Protein AF-A0A6S6R1P0-F1 (afdb_monomer_lite)

Organism: NCBI:txid433286

Sequence (235 aa):
MQNLEYKYVNFLLHNITSLNKEFREGYELYNEKHPQESKYEFYFDYELAQFMAKLLQQGNHFKCPPHEELEKLFQYTQMVSYFQNIERLKYQGENLLKLIDEPNVYLNKLSEYCFSDSILVKFMIHKDTCTFFFENALVYGNKDNWDDEDYIIKGENLKFHFEGVKDMKFSGSFDLKYLQHSRGYEWEHDKVSDGRYRLAILCIASYEHFIIEFTYSTVRITPFDYENFRVRFQG

Secondary structure (DSSP, 8-state):
---HHHHHHHHHHHHHHHH-HHHHHHHHHHHHH--S---------HHHHHHHHHHHHHGGG--PPPHHHHHHHHHT--S-TTTHHHHHHHHHHHHTT-----S-EEESS--TTTTTTEEEEEEEEETTEEEEEEES--EES-TT-TT-TT-EE--SSEEEEEES-EEEEEEE---GGGGGGEEEEEEEEEEEETTEEEEEEEEEETTEEEEEEEEESEEEEEE--HHHHHHTT--

Radius of gyration: 19.43 Å; chains: 1; bounding box: 40×46×56 Å

Foldseek 3Di:
DPPVLLVLLQVLLVLCLVQDVVSVVLLVVLCVVVVDDDPDPQDRDPVVLVVSLVQSVCRPVDDDDPSVVCNVSSSNDDPPPDPPCVVVVVVCVVPLPDDDDDFKDKDQDWDFQFFAQWWFQDWDDDDFKIKTKTAPTWTAPDPVCPVPPPGGDDDGIKMKMFGRKDDKDKDWDDDPVFSRTWGQHGKDKDAPDVQKMKIWTWTATSSTIMIIIIMGRMMMMGHDDVVVVVVVVVD

Structure (mmCIF, N/CA/C/O backbone):
data_AF-A0A6S6R1P0-F1
#
_entry.id   AF-A0A6S6R1P0-F1
#
loop_
_atom_site.group_PDB
_atom_site.id
_atom_site.type_symbol
_atom_site.label_atom_id
_atom_site.label_alt_id
_atom_site.label_comp_id
_atom_site.label_asym_id
_atom_site.label_entity_id
_atom_site.label_seq_id
_atom_site.pdbx_PDB_ins_code
_atom_site.Cartn_x
_atom_site.Cartn_y
_atom_site.Cartn_z
_atom_site.occupancy
_atom_site.B_iso_or_equiv
_atom_site.auth_seq_id
_atom_site.auth_comp_id
_atom_site.auth_asym_id
_atom_site.auth_atom_id
_atom_site.pdbx_PDB_model_num
ATOM 1 N N . MET A 1 1 ? -10.917 10.169 -3.549 1.00 41.97 1 MET A N 1
ATOM 2 C CA . MET A 1 1 ? -10.301 8.846 -3.329 1.00 41.97 1 MET A CA 1
ATOM 3 C C . MET A 1 1 ? -9.213 8.682 -4.361 1.00 41.97 1 MET A C 1
ATOM 5 O O . MET A 1 1 ? -9.501 8.832 -5.544 1.00 41.97 1 MET A O 1
ATOM 9 N N . GLN A 1 2 ? -7.976 8.507 -3.913 1.00 56.47 2 GLN A N 1
ATOM 10 C CA . GLN A 1 2 ? -6.856 8.163 -4.776 1.00 56.47 2 GLN A CA 1
ATOM 11 C C . GLN A 1 2 ? -6.864 6.641 -4.918 1.00 56.47 2 GLN A C 1
ATOM 13 O O . GLN A 1 2 ? -6.558 5.936 -3.970 1.00 56.47 2 GLN A O 1
ATOM 18 N N . ASN A 1 3 ? -7.220 6.127 -6.096 1.00 75.44 3 ASN A N 1
ATOM 19 C CA . ASN A 1 3 ? -7.290 4.683 -6.320 1.00 75.44 3 ASN A CA 1
ATOM 20 C C . ASN A 1 3 ? -5.955 4.007 -5.910 1.00 75.44 3 ASN A C 1
ATOM 22 O O . ASN A 1 3 ? -4.912 4.337 -6.465 1.00 75.44 3 ASN A O 1
ATOM 26 N N . LEU A 1 4 ? -5.949 3.081 -4.940 1.00 80.75 4 LEU A N 1
ATOM 27 C CA . LEU A 1 4 ? -4.728 2.372 -4.513 1.00 80.75 4 LEU A CA 1
ATOM 28 C C . LEU A 1 4 ? -4.042 1.631 -5.675 1.00 80.75 4 LEU A C 1
ATOM 30 O O . LEU A 1 4 ? -2.821 1.487 -5.685 1.00 80.75 4 LEU A O 1
ATOM 34 N N . GLU A 1 5 ? -4.791 1.238 -6.703 1.00 80.38 5 GLU A N 1
ATOM 35 C CA . GLU A 1 5 ? -4.241 0.662 -7.933 1.00 80.38 5 GLU A CA 1
ATOM 36 C C . GLU A 1 5 ? -3.327 1.654 -8.675 1.00 80.38 5 GLU A C 1
ATOM 38 O O . GLU A 1 5 ? -2.291 1.271 -9.218 1.00 80.38 5 GLU A O 1
ATOM 43 N N . TYR A 1 6 ? -3.632 2.955 -8.620 1.00 77.25 6 TYR A N 1
ATOM 44 C CA . TYR A 1 6 ? -2.744 4.010 -9.119 1.00 77.25 6 TYR A CA 1
ATOM 45 C C . TYR A 1 6 ? -1.437 4.070 -8.326 1.00 77.25 6 TYR A C 1
ATOM 47 O O . TYR A 1 6 ? -0.358 4.247 -8.895 1.00 77.25 6 TYR A O 1
ATOM 55 N N . LYS A 1 7 ? -1.494 3.895 -7.001 1.00 78.06 7 LYS A N 1
ATOM 56 C CA . LYS A 1 7 ? -0.292 3.857 -6.151 1.00 78.06 7 LYS A CA 1
ATOM 57 C C . LYS A 1 7 ? 0.592 2.655 -6.485 1.00 78.06 7 LYS A C 1
ATOM 59 O O . LYS A 1 7 ? 1.812 2.801 -6.512 1.00 78.06 7 LYS A O 1
ATOM 64 N N . TYR A 1 8 ? -0.005 1.510 -6.810 1.00 82.94 8 TYR A N 1
ATOM 65 C CA . TYR A 1 8 ? 0.728 0.334 -7.277 1.00 82.94 8 TYR A CA 1
ATOM 66 C C . TYR A 1 8 ? 1.434 0.572 -8.621 1.00 82.94 8 TYR A C 1
ATOM 68 O O . TYR A 1 8 ? 2.627 0.291 -8.737 1.00 82.94 8 TYR A O 1
ATOM 76 N N . VAL A 1 9 ? 0.750 1.154 -9.612 1.00 79.75 9 VAL A N 1
ATOM 77 C CA . VAL A 1 9 ? 1.367 1.500 -10.907 1.00 79.75 9 VAL A CA 1
ATOM 78 C C . VAL A 1 9 ? 2.542 2.467 -10.721 1.00 79.75 9 VAL A C 1
ATOM 80 O O . VAL A 1 9 ? 3.621 2.241 -11.269 1.00 79.75 9 VAL A O 1
ATOM 83 N N . ASN A 1 10 ? 2.380 3.489 -9.876 1.00 76.56 10 ASN A N 1
ATOM 84 C CA . ASN A 1 10 ? 3.471 4.407 -9.539 1.00 76.56 10 ASN A CA 1
ATOM 85 C C . ASN A 1 10 ? 4.659 3.700 -8.879 1.00 76.56 10 ASN A C 1
ATOM 87 O O . ASN A 1 10 ? 5.807 4.000 -9.207 1.00 76.56 10 ASN A O 1
ATOM 91 N N . PHE A 1 11 ? 4.400 2.754 -7.970 1.00 79.94 11 PHE A N 1
ATOM 92 C CA . PHE A 1 11 ? 5.449 1.942 -7.360 1.00 79.94 11 PHE A CA 1
ATOM 93 C C . PHE A 1 11 ? 6.241 1.166 -8.423 1.00 79.94 11 PHE A C 1
ATOM 95 O O . PHE A 1 11 ? 7.473 1.218 -8.420 1.00 79.94 11 PHE A O 1
ATOM 102 N N . LEU A 1 12 ? 5.563 0.479 -9.350 1.00 81.94 12 LEU A N 1
ATOM 103 C CA . LEU A 1 12 ? 6.228 -0.284 -10.411 1.00 81.94 12 LEU A CA 1
ATOM 104 C C . LEU A 1 12 ? 7.102 0.621 -11.284 1.00 81.94 12 LEU A C 1
ATOM 106 O O . LEU A 1 12 ? 8.280 0.327 -11.485 1.00 81.94 12 LEU A O 1
ATOM 110 N N . LEU A 1 13 ? 6.565 1.755 -11.736 1.00 76.25 13 LEU A N 1
ATOM 111 C CA . LEU A 1 13 ? 7.303 2.695 -12.575 1.00 76.25 13 LEU A CA 1
ATOM 112 C C . LEU A 1 13 ? 8.536 3.265 -11.864 1.00 76.25 13 LEU A C 1
ATOM 114 O O . LEU A 1 13 ? 9.618 3.338 -12.451 1.00 76.25 13 LEU A O 1
ATOM 118 N N . HIS A 1 14 ? 8.392 3.657 -10.596 1.00 75.69 14 HIS A N 1
ATOM 119 C CA . HIS A 1 14 ? 9.503 4.190 -9.813 1.00 75.69 14 HIS A CA 1
ATOM 120 C C . HIS A 1 14 ? 10.643 3.172 -9.685 1.00 75.69 14 HIS A C 1
ATOM 122 O O . HIS A 1 14 ? 11.816 3.524 -9.823 1.00 75.69 14 HIS A O 1
ATOM 128 N N . ASN A 1 15 ? 10.308 1.894 -9.496 1.00 78.75 15 ASN A N 1
ATOM 129 C CA . ASN A 1 15 ? 11.305 0.831 -9.464 1.00 78.75 15 ASN A CA 1
ATOM 130 C C . ASN A 1 15 ? 11.963 0.637 -10.839 1.00 78.75 15 ASN A C 1
ATOM 132 O O . ASN A 1 15 ? 13.187 0.557 -10.909 1.00 78.75 15 ASN A O 1
ATOM 136 N N . ILE A 1 16 ? 11.197 0.618 -11.938 1.00 78.88 16 ILE A N 1
ATOM 137 C CA . ILE A 1 16 ? 11.756 0.416 -13.288 1.00 78.88 16 ILE A CA 1
ATOM 138 C C . ILE A 1 16 ? 12.701 1.563 -13.661 1.00 78.88 16 ILE A C 1
ATOM 140 O O . ILE A 1 16 ? 13.828 1.316 -14.079 1.00 78.88 16 ILE A O 1
ATOM 144 N N . THR A 1 17 ? 12.278 2.814 -13.467 1.00 75.75 17 THR A N 1
ATOM 145 C CA . THR A 1 17 ? 13.094 4.010 -13.761 1.00 75.75 17 THR A CA 1
ATOM 146 C C . THR A 1 17 ? 14.350 4.102 -12.887 1.00 75.75 17 THR A C 1
ATOM 148 O O . THR A 1 17 ? 15.385 4.598 -13.333 1.00 75.75 17 THR A O 1
ATOM 151 N N . SER A 1 18 ? 14.306 3.588 -11.656 1.00 73.56 18 SER A N 1
ATOM 152 C CA . SER A 1 18 ? 15.485 3.542 -10.783 1.00 73.56 18 SER A CA 1
ATOM 153 C C . SER A 1 18 ? 16.473 2.445 -11.186 1.00 73.56 18 SER A C 1
ATOM 155 O O . SER A 1 18 ? 17.683 2.634 -11.067 1.00 73.56 18 SER A O 1
ATOM 157 N N . LEU A 1 19 ? 15.974 1.306 -11.675 1.00 76.06 19 LEU A N 1
ATOM 158 C CA . LEU A 1 19 ? 16.784 0.125 -11.988 1.00 76.06 19 LEU A CA 1
ATOM 159 C C . LEU A 1 19 ? 17.243 0.063 -13.454 1.00 76.06 19 LEU A C 1
ATOM 161 O O . LEU A 1 19 ? 18.212 -0.633 -13.750 1.00 76.06 19 LEU A O 1
ATOM 165 N N . ASN A 1 20 ? 16.593 0.787 -14.372 1.00 76.00 20 ASN A N 1
ATOM 166 C CA . ASN A 1 20 ? 16.896 0.755 -15.801 1.00 76.00 20 ASN A CA 1
ATOM 167 C C . ASN A 1 20 ? 17.144 2.156 -16.386 1.00 76.00 20 ASN A C 1
ATOM 169 O O . ASN A 1 20 ? 16.253 3.004 -16.440 1.00 76.00 20 ASN A O 1
ATOM 173 N N . LYS A 1 21 ? 18.369 2.373 -16.880 1.00 77.31 21 LYS A N 1
ATOM 174 C CA . LYS A 1 21 ? 18.808 3.656 -17.445 1.00 77.31 21 LYS A CA 1
ATOM 175 C C . LYS A 1 21 ? 18.055 4.040 -18.725 1.00 77.31 21 LYS A C 1
ATOM 177 O O . LYS A 1 21 ? 17.647 5.187 -18.835 1.00 77.31 21 LYS A O 1
ATOM 182 N N . GLU A 1 22 ? 17.854 3.105 -19.653 1.00 78.00 22 GLU A N 1
ATOM 183 C CA . GLU A 1 22 ? 17.164 3.375 -20.927 1.00 78.00 22 GLU A CA 1
ATOM 184 C C . GLU A 1 22 ? 15.704 3.783 -20.692 1.00 78.00 22 GLU A C 1
ATOM 186 O O . GLU A 1 22 ? 15.198 4.719 -21.305 1.00 78.00 22 GLU A O 1
ATOM 191 N N . PHE A 1 23 ? 15.037 3.118 -19.747 1.00 78.31 23 PHE A N 1
ATOM 192 C CA . PHE A 1 23 ? 13.666 3.430 -19.359 1.00 78.31 23 PHE A CA 1
ATOM 193 C C . PHE A 1 23 ? 13.569 4.801 -18.677 1.00 78.31 23 PHE A C 1
ATOM 195 O O . PHE A 1 23 ? 12.638 5.558 -18.945 1.00 78.31 23 PHE A O 1
ATOM 202 N N . ARG A 1 24 ? 14.545 5.148 -17.825 1.00 77.94 24 ARG A N 1
ATOM 203 C CA . ARG A 1 24 ? 14.640 6.481 -17.214 1.00 77.94 24 ARG A CA 1
ATOM 204 C C . ARG A 1 24 ? 14.801 7.578 -18.263 1.00 77.94 24 ARG A C 1
ATOM 206 O O . ARG A 1 24 ? 14.045 8.539 -18.229 1.00 77.94 24 ARG A O 1
ATOM 213 N N . GLU A 1 25 ? 15.736 7.413 -19.194 1.00 77.75 25 GLU A N 1
ATOM 214 C CA . GLU A 1 25 ? 15.991 8.387 -20.264 1.00 77.75 25 GLU A CA 1
ATOM 215 C C . GLU A 1 25 ? 14.763 8.555 -21.174 1.00 77.75 25 GLU A C 1
ATOM 217 O O . GLU A 1 25 ? 14.403 9.676 -21.529 1.00 77.75 25 GLU A O 1
ATOM 222 N N . GLY A 1 26 ? 14.064 7.460 -21.494 1.00 78.75 26 GLY A N 1
ATOM 223 C CA . GLY A 1 26 ? 12.793 7.514 -22.221 1.00 78.75 26 GLY A CA 1
ATOM 224 C C . GLY A 1 26 ? 11.705 8.280 -21.461 1.00 78.75 26 GLY A C 1
ATOM 225 O O . GLY A 1 26 ? 11.001 9.097 -22.052 1.00 78.75 26 GLY A O 1
ATOM 226 N N . TYR A 1 27 ? 11.592 8.065 -20.147 1.00 76.81 27 TYR A N 1
ATOM 227 C CA . TYR A 1 27 ? 10.613 8.763 -19.312 1.00 76.81 27 TYR A CA 1
ATOM 228 C C . TYR A 1 27 ? 10.916 10.261 -19.173 1.00 76.81 27 TYR A C 1
ATOM 230 O O . TYR A 1 27 ? 10.012 11.092 -19.249 1.00 76.81 27 TYR A O 1
ATOM 238 N N . GLU A 1 28 ? 12.188 10.622 -18.996 1.00 76.50 28 GLU A N 1
ATOM 239 C CA . GLU A 1 28 ? 12.650 12.015 -18.971 1.00 76.50 28 GLU A CA 1
ATOM 240 C C . GLU A 1 28 ? 12.305 12.723 -20.289 1.00 76.50 28 GLU A C 1
ATOM 242 O O . GLU A 1 28 ? 11.647 13.765 -20.270 1.00 76.50 28 GLU A O 1
ATOM 247 N N . LEU A 1 29 ? 12.628 12.104 -21.430 1.00 78.69 29 LEU A N 1
ATOM 248 C CA . LEU A 1 29 ? 12.310 12.635 -22.757 1.00 78.69 29 LEU A CA 1
ATOM 249 C C . LEU A 1 29 ? 10.799 12.792 -22.981 1.00 78.69 29 LEU A C 1
ATOM 251 O O . LEU A 1 29 ? 10.351 13.760 -23.601 1.00 78.69 29 LEU A O 1
ATOM 255 N N . TYR A 1 30 ? 9.999 11.843 -22.498 1.00 76.25 30 TYR A N 1
ATOM 256 C CA . TYR A 1 30 ? 8.546 11.944 -22.558 1.00 76.25 30 TYR A CA 1
ATOM 257 C C . TYR A 1 30 ? 8.033 13.156 -21.771 1.00 76.25 30 TYR A C 1
ATOM 259 O O . TYR A 1 30 ? 7.221 13.915 -22.304 1.00 76.25 30 TYR A O 1
ATOM 267 N N . ASN A 1 31 ? 8.534 13.381 -20.553 1.00 72.25 31 ASN A N 1
ATOM 268 C CA . ASN A 1 31 ? 8.138 14.517 -19.716 1.00 72.25 31 ASN A CA 1
ATOM 269 C C . ASN A 1 31 ? 8.543 15.864 -20.328 1.00 72.25 31 ASN A C 1
ATOM 271 O O . ASN A 1 31 ? 7.761 16.812 -20.289 1.00 72.25 31 ASN A O 1
ATOM 275 N N . GLU A 1 32 ? 9.723 15.948 -20.947 1.00 74.31 32 GLU A N 1
ATOM 276 C CA . GLU A 1 32 ? 10.152 17.143 -21.687 1.00 74.31 32 GLU A CA 1
ATOM 277 C C . GLU A 1 32 ? 9.195 17.483 -22.840 1.00 74.31 32 GLU A C 1
ATOM 279 O O . GLU A 1 32 ? 8.907 18.654 -23.094 1.00 74.31 32 GLU A O 1
ATOM 284 N N . LYS A 1 33 ? 8.673 16.459 -23.527 1.00 74.88 33 LYS A N 1
ATOM 285 C CA . LYS A 1 33 ? 7.723 16.606 -24.640 1.00 74.88 33 LYS A CA 1
ATOM 286 C C . LYS A 1 33 ? 6.280 16.853 -24.189 1.00 74.88 33 LYS A C 1
ATOM 288 O O . LYS A 1 33 ? 5.501 17.395 -24.971 1.00 74.88 33 LYS A O 1
ATOM 293 N N . HIS A 1 34 ? 5.926 16.496 -22.953 1.00 70.88 34 HIS A N 1
ATOM 294 C CA . HIS A 1 34 ? 4.570 16.610 -22.397 1.00 70.88 34 HIS A CA 1
ATOM 295 C C . HIS A 1 34 ? 4.549 17.389 -21.063 1.00 70.88 34 HIS A C 1
ATOM 297 O O . HIS A 1 34 ? 4.100 16.865 -20.045 1.00 70.88 34 HIS A O 1
ATOM 303 N N . PRO A 1 35 ? 4.986 18.663 -21.041 1.00 61.09 35 PRO A N 1
ATOM 304 C CA . PRO A 1 35 ? 5.217 19.422 -19.806 1.00 61.09 35 PRO A CA 1
ATOM 305 C C . PRO A 1 35 ? 3.946 19.891 -19.069 1.00 61.09 35 PRO A C 1
ATOM 307 O O . PRO A 1 35 ? 4.057 20.580 -18.057 1.00 61.09 35 PRO A O 1
ATOM 310 N N . GLN A 1 36 ? 2.737 19.588 -19.563 1.00 54.91 36 GLN A N 1
ATOM 311 C CA . GLN A 1 36 ? 1.480 20.051 -18.959 1.00 54.91 36 GLN A CA 1
ATOM 312 C C . GLN A 1 36 ? 0.713 18.931 -18.253 1.00 54.91 36 GLN A C 1
ATOM 314 O O . GLN A 1 36 ? 0.425 17.894 -18.852 1.00 54.91 36 GLN A O 1
ATOM 319 N N . GLU A 1 37 ? 0.315 19.214 -17.004 1.00 53.38 37 GLU A N 1
ATOM 320 C CA . GLU A 1 37 ? -0.611 18.437 -16.172 1.00 53.38 37 GLU A CA 1
ATOM 321 C C . GLU A 1 37 ? -1.927 18.196 -16.914 1.00 53.38 37 GLU A C 1
ATOM 323 O O . GLU A 1 37 ? -2.893 18.958 -16.828 1.00 53.38 37 GLU A O 1
ATOM 328 N N . SER A 1 38 ? -1.974 17.122 -17.689 1.00 48.00 38 SER A N 1
ATOM 329 C CA . SER A 1 38 ? -3.223 16.697 -18.288 1.00 48.00 38 SER A CA 1
ATOM 330 C C . SER A 1 38 ? -4.046 16.069 -17.174 1.00 48.00 38 SER A C 1
ATOM 332 O O . SER A 1 38 ? -3.543 15.287 -16.362 1.00 48.00 38 SER A O 1
ATOM 334 N N . LYS A 1 39 ? -5.332 16.421 -17.133 1.00 46.72 39 LYS A N 1
ATOM 335 C CA . LYS A 1 39 ? -6.358 15.657 -16.426 1.00 46.72 39 LYS A CA 1
ATOM 336 C C . LYS A 1 39 ? -6.452 14.280 -17.089 1.00 46.72 39 LYS A C 1
ATOM 338 O O . LYS A 1 39 ? -7.374 14.027 -17.854 1.00 46.72 39 LYS A O 1
ATOM 343 N N . TYR A 1 40 ? -5.453 13.434 -16.880 1.00 50.12 40 TYR A N 1
ATOM 344 C CA . TYR A 1 40 ? -5.520 12.050 -17.298 1.00 50.12 40 TYR A CA 1
ATOM 345 C C . TYR A 1 40 ? -6.498 11.363 -16.359 1.00 50.12 40 TYR A C 1
ATOM 347 O O . TYR A 1 40 ? -6.306 11.331 -15.141 1.00 50.12 40 TYR A O 1
ATOM 355 N N . GLU A 1 41 ? -7.585 10.860 -16.928 1.00 52.19 41 GLU A N 1
ATOM 356 C CA . GLU A 1 41 ? -8.410 9.882 -16.242 1.0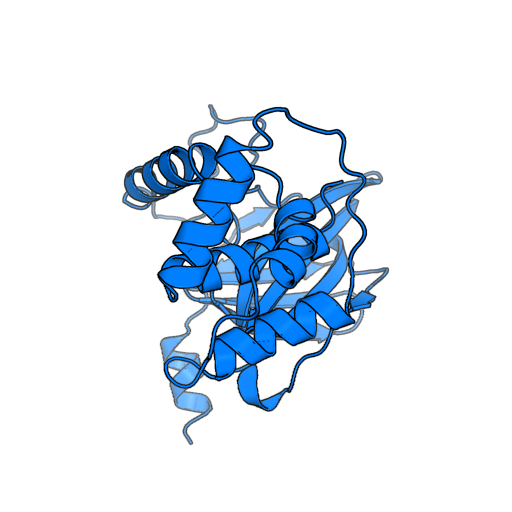0 52.19 41 GLU A CA 1
ATOM 357 C C . GLU A 1 41 ? -7.546 8.635 -16.059 1.00 52.19 41 GLU A C 1
ATOM 359 O O . GLU A 1 41 ? -7.154 7.974 -17.020 1.00 52.19 41 GLU A O 1
ATOM 364 N N . PHE A 1 42 ? -7.161 8.370 -14.812 1.00 58.00 42 PHE A N 1
ATOM 365 C CA . PHE A 1 42 ? -6.446 7.151 -14.485 1.00 58.00 42 PHE A CA 1
ATOM 366 C C . PHE A 1 42 ? -7.395 5.964 -14.650 1.00 58.00 42 PHE A C 1
ATOM 368 O O . PHE A 1 42 ? -8.378 5.839 -13.915 1.00 58.00 42 PHE A O 1
ATOM 375 N N . TYR A 1 43 ? -7.056 5.077 -15.578 1.00 62.38 43 TYR A N 1
ATOM 376 C CA . TYR A 1 43 ? -7.668 3.765 -15.714 1.00 62.38 43 TYR A CA 1
ATOM 377 C C . TYR A 1 43 ? -6.621 2.714 -15.373 1.00 62.38 43 TYR A C 1
ATOM 379 O O . TYR A 1 43 ? -5.545 2.686 -15.968 1.00 62.38 43 TYR A O 1
ATOM 387 N N . PHE A 1 44 ? -6.920 1.869 -14.388 1.00 67.81 44 PHE A N 1
ATOM 388 C CA . PHE A 1 44 ? -6.056 0.744 -14.064 1.00 67.81 44 PHE A CA 1
ATOM 389 C C . PHE A 1 44 ? -6.119 -0.299 -15.186 1.00 67.81 44 PHE A C 1
ATOM 391 O O . PHE A 1 44 ? -7.196 -0.798 -15.513 1.00 67.81 44 PHE A O 1
ATOM 398 N N . ASP A 1 45 ? -4.959 -0.629 -15.754 1.00 73.44 45 ASP A N 1
ATOM 399 C CA . ASP A 1 45 ? -4.790 -1.678 -16.758 1.00 73.44 45 ASP A CA 1
ATOM 400 C C . ASP A 1 45 ? -3.968 -2.828 -16.159 1.00 73.44 45 ASP A C 1
ATOM 402 O O . ASP A 1 45 ? -2.782 -2.693 -15.834 1.00 73.44 45 ASP A O 1
ATOM 406 N N . TYR A 1 46 ? -4.626 -3.974 -15.994 1.00 74.81 46 TYR A N 1
ATOM 407 C CA . TYR A 1 46 ? -4.034 -5.147 -15.366 1.00 74.81 46 TYR A CA 1
ATOM 408 C C . TYR A 1 46 ? -2.969 -5.814 -16.248 1.00 74.81 46 TYR A C 1
ATOM 410 O O . TYR A 1 46 ? -1.946 -6.263 -15.727 1.00 74.81 46 TYR A O 1
ATOM 418 N N . GLU A 1 47 ? -3.158 -5.851 -17.570 1.00 75.75 47 GLU A N 1
ATOM 419 C CA . GLU A 1 47 ? -2.176 -6.432 -18.497 1.00 75.75 47 GLU A CA 1
ATOM 420 C C . GLU A 1 47 ? -0.885 -5.613 -18.478 1.00 75.75 47 GLU A C 1
ATOM 422 O O . GLU A 1 47 ? 0.222 -6.161 -18.433 1.00 75.75 47 GLU A O 1
ATOM 427 N N . LEU A 1 48 ? -1.031 -4.290 -18.413 1.00 74.38 48 LEU A N 1
ATOM 428 C CA . LEU A 1 48 ? 0.085 -3.362 -18.338 1.00 74.38 48 LEU A CA 1
ATOM 429 C C . LEU A 1 48 ? 0.866 -3.482 -17.025 1.00 74.38 48 LEU A C 1
ATOM 431 O O . LEU A 1 48 ? 2.099 -3.529 -17.026 1.00 74.38 48 LEU A O 1
ATOM 435 N N . ALA A 1 49 ? 0.163 -3.560 -15.894 1.00 78.38 49 ALA A N 1
ATOM 436 C CA . ALA A 1 49 ? 0.799 -3.733 -14.594 1.00 78.38 49 ALA A CA 1
ATOM 437 C C . ALA A 1 49 ? 1.548 -5.073 -14.500 1.00 78.38 49 ALA A C 1
ATOM 439 O O . ALA A 1 49 ? 2.680 -5.121 -14.014 1.00 78.38 49 ALA A O 1
ATOM 440 N N . GLN A 1 50 ? 0.970 -6.148 -15.047 1.00 80.00 50 GLN A N 1
ATOM 441 C CA . GLN A 1 50 ? 1.643 -7.442 -15.156 1.00 80.00 50 GLN A CA 1
ATOM 442 C C . GLN A 1 50 ? 2.884 -7.387 -16.044 1.00 80.00 50 GLN A C 1
ATOM 444 O O . GLN A 1 50 ? 3.888 -8.027 -15.729 1.00 80.00 50 GLN A O 1
ATOM 449 N N . PHE A 1 51 ? 2.832 -6.646 -17.151 1.00 80.06 51 PHE A N 1
ATOM 450 C CA . PHE A 1 51 ? 3.992 -6.437 -18.005 1.00 80.06 51 PHE A CA 1
ATOM 451 C C . PHE A 1 51 ? 5.128 -5.771 -17.220 1.00 80.06 51 PHE A C 1
ATOM 453 O O . PHE A 1 51 ? 6.207 -6.349 -17.124 1.00 80.06 51 PHE A O 1
ATOM 460 N N . MET A 1 52 ? 4.869 -4.638 -16.561 1.00 80.25 52 MET A N 1
ATOM 461 C CA . MET A 1 52 ? 5.853 -3.932 -15.728 1.00 80.25 52 MET A CA 1
ATOM 462 C C . MET A 1 52 ? 6.43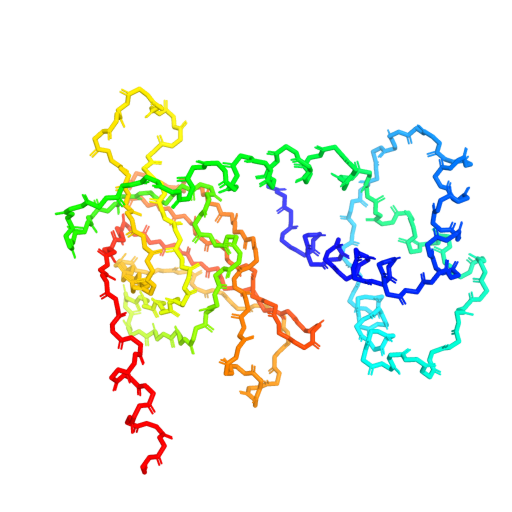0 -4.806 -14.604 1.00 80.25 52 MET A C 1
ATOM 464 O O . MET A 1 52 ? 7.644 -4.826 -14.396 1.00 80.25 52 MET A O 1
ATOM 468 N N . ALA A 1 53 ? 5.586 -5.569 -13.906 1.00 84.12 53 ALA A N 1
ATOM 469 C CA . ALA A 1 53 ? 6.037 -6.503 -12.877 1.00 84.12 53 ALA A CA 1
ATOM 470 C C . ALA A 1 53 ? 6.969 -7.583 -13.456 1.00 84.12 53 ALA A C 1
ATOM 472 O O . ALA A 1 53 ? 8.031 -7.845 -12.889 1.00 84.12 53 ALA A O 1
ATOM 473 N N . LYS A 1 54 ? 6.635 -8.156 -14.622 1.00 82.56 54 LYS A N 1
ATOM 474 C CA . LYS A 1 54 ? 7.507 -9.112 -15.330 1.00 82.56 54 LYS A CA 1
ATOM 475 C C . LYS A 1 54 ? 8.839 -8.483 -15.731 1.00 82.56 54 LYS A C 1
ATOM 477 O O . LYS A 1 54 ? 9.865 -9.147 -15.610 1.00 82.56 54 LYS A O 1
ATOM 482 N N . LEU A 1 55 ? 8.844 -7.224 -16.177 1.00 79.25 55 LEU A N 1
ATOM 483 C CA . LEU A 1 55 ? 10.085 -6.518 -16.509 1.00 79.25 55 LEU A CA 1
ATOM 484 C C . LEU A 1 55 ? 11.004 -6.406 -15.288 1.00 79.25 55 LEU A C 1
ATOM 486 O O . LEU A 1 55 ? 12.182 -6.747 -15.369 1.00 79.25 55 LEU A O 1
ATOM 490 N N . LEU A 1 56 ? 10.457 -5.998 -14.141 1.00 81.12 56 LEU A N 1
ATOM 491 C CA . LEU A 1 56 ? 11.205 -5.905 -12.885 1.00 81.12 56 LEU A CA 1
ATOM 492 C C . LEU A 1 56 ? 11.767 -7.260 -12.441 1.00 81.12 56 LEU A C 1
ATOM 494 O O . LEU A 1 56 ? 12.912 -7.341 -12.001 1.00 81.12 56 LEU A O 1
ATOM 498 N N . GLN A 1 57 ? 10.999 -8.336 -12.614 1.00 82.75 57 GLN A N 1
ATOM 499 C CA . GLN A 1 57 ? 11.432 -9.697 -12.286 1.00 82.75 57 GLN A CA 1
ATOM 500 C C . GLN A 1 57 ? 12.579 -10.204 -13.181 1.00 82.75 57 GLN A C 1
ATOM 502 O O . GLN A 1 57 ? 13.360 -11.047 -12.743 1.00 82.75 57 GLN A O 1
ATOM 507 N N . GLN A 1 58 ? 12.713 -9.703 -14.415 1.00 81.19 58 GLN A N 1
ATOM 508 C CA . GLN A 1 58 ? 13.793 -10.088 -15.337 1.00 81.19 58 GLN A CA 1
ATOM 509 C C . GLN A 1 58 ? 15.146 -9.429 -15.016 1.00 81.19 58 GLN A C 1
ATOM 511 O O . GLN A 1 58 ? 16.185 -9.912 -15.480 1.00 81.19 58 GLN A O 1
ATOM 516 N N . GLY A 1 59 ? 15.158 -8.346 -14.232 1.00 75.94 59 GLY A N 1
ATOM 517 C CA . GLY A 1 59 ? 16.377 -7.640 -13.834 1.00 75.94 59 GLY A CA 1
ATOM 518 C C . GLY A 1 59 ? 17.257 -7.247 -15.029 1.00 75.94 59 GLY A C 1
ATOM 519 O O . GLY A 1 59 ? 16.788 -6.662 -16.000 1.00 75.94 59 GLY A O 1
ATOM 520 N N . ASN A 1 60 ? 18.545 -7.604 -14.985 1.00 66.88 60 ASN A N 1
ATOM 521 C CA . ASN A 1 60 ? 19.538 -7.222 -16.004 1.00 66.88 60 ASN A CA 1
ATOM 522 C C . ASN A 1 60 ? 19.392 -7.945 -17.360 1.00 66.88 60 ASN A C 1
ATOM 524 O O . ASN A 1 60 ? 20.109 -7.615 -18.301 1.00 66.88 60 ASN A O 1
ATOM 528 N N . HIS A 1 61 ? 18.513 -8.947 -17.475 1.00 69.31 61 HIS A N 1
ATOM 529 C CA . HIS A 1 61 ? 18.252 -9.648 -18.743 1.00 69.31 61 HIS A CA 1
ATOM 530 C C . HIS A 1 61 ? 17.198 -8.955 -19.610 1.00 69.31 61 HIS A C 1
ATOM 532 O O . HIS A 1 61 ? 16.898 -9.399 -20.719 1.00 69.31 61 HIS A O 1
ATOM 538 N N . PHE A 1 62 ? 16.637 -7.873 -19.091 1.00 68.81 62 PHE A N 1
ATOM 539 C CA . PHE A 1 62 ? 15.635 -7.067 -19.746 1.00 68.81 62 PHE A CA 1
ATOM 540 C C . PHE A 1 62 ? 16.216 -6.297 -20.942 1.00 68.81 62 PHE A C 1
ATOM 542 O O . PHE A 1 62 ? 17.265 -5.661 -20.844 1.00 68.81 62 PHE A O 1
ATOM 549 N N . LYS A 1 63 ? 15.497 -6.325 -22.069 1.00 67.12 63 LYS A N 1
ATOM 550 C CA . LYS A 1 63 ? 15.685 -5.383 -23.178 1.00 67.12 63 LYS A CA 1
ATOM 551 C C . LYS A 1 63 ? 14.548 -4.377 -23.146 1.00 67.12 63 LYS A C 1
ATOM 553 O O . LYS A 1 63 ? 13.389 -4.793 -23.167 1.00 67.12 63 LYS A O 1
ATOM 558 N N . CYS A 1 64 ? 14.881 -3.090 -23.118 1.00 66.88 64 CYS A N 1
ATOM 559 C CA . CYS A 1 64 ? 13.877 -2.039 -23.126 1.00 66.88 64 CYS A CA 1
ATOM 560 C C . CYS A 1 64 ? 13.053 -2.102 -24.426 1.00 66.88 64 CYS A C 1
ATOM 562 O O . CYS A 1 64 ? 13.647 -2.176 -25.508 1.00 66.88 64 CYS A O 1
ATOM 564 N N . PRO A 1 65 ? 11.709 -2.120 -24.348 1.00 70.81 65 PRO A N 1
ATOM 565 C CA . PRO A 1 65 ? 10.863 -1.993 -25.525 1.00 70.81 65 PRO A CA 1
ATOM 566 C C . PRO A 1 65 ? 11.148 -0.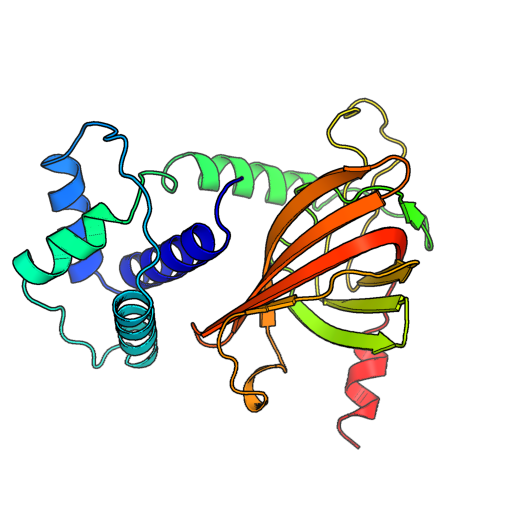687 -26.282 1.00 70.81 65 PRO A C 1
ATOM 568 O O . PRO A 1 65 ? 11.647 0.274 -25.690 1.00 70.81 65 PRO A O 1
ATOM 571 N N . PRO A 1 66 ? 10.815 -0.615 -27.581 1.00 70.44 66 PRO A N 1
ATOM 572 C CA . PRO A 1 66 ? 10.899 0.625 -28.344 1.00 70.44 66 PRO A CA 1
ATOM 573 C C . PRO A 1 66 ? 10.133 1.775 -27.672 1.00 70.44 66 PRO A C 1
ATOM 575 O O . PRO A 1 66 ? 9.063 1.570 -27.104 1.00 70.44 66 PRO A O 1
ATOM 578 N N . HIS A 1 67 ? 10.646 3.004 -27.794 1.00 67.44 67 HIS A N 1
ATOM 579 C CA . HIS A 1 67 ? 10.080 4.202 -27.153 1.00 67.44 67 HIS A CA 1
ATOM 580 C C . HIS A 1 67 ? 8.577 4.398 -27.429 1.00 67.44 67 HIS A C 1
ATOM 582 O O . HIS A 1 67 ? 7.831 4.779 -26.535 1.00 67.44 67 HIS A O 1
ATOM 588 N N . GLU A 1 68 ? 8.114 4.095 -28.643 1.00 68.06 68 GLU A N 1
ATOM 589 C CA . GLU A 1 68 ? 6.702 4.208 -29.045 1.00 68.06 68 GLU A CA 1
ATOM 590 C C . GLU A 1 68 ? 5.768 3.283 -28.237 1.00 68.06 68 GLU A C 1
ATOM 592 O O . GLU A 1 68 ? 4.614 3.626 -27.984 1.00 68.06 68 GLU A O 1
ATOM 597 N N . GLU A 1 69 ? 6.267 2.133 -27.773 1.00 69.81 69 GLU A N 1
ATOM 598 C CA . GLU A 1 69 ? 5.526 1.222 -26.890 1.00 69.81 69 GLU A CA 1
ATOM 599 C C . GLU A 1 69 ? 5.514 1.724 -25.434 1.00 69.81 69 GLU A C 1
ATOM 601 O O . GLU A 1 69 ? 4.602 1.405 -24.670 1.00 69.81 69 GLU A O 1
ATOM 606 N N . LEU A 1 70 ? 6.496 2.554 -25.061 1.00 70.31 70 LEU A N 1
ATOM 607 C CA . LEU A 1 70 ? 6.646 3.144 -23.729 1.00 70.31 70 LEU A CA 1
ATOM 608 C C . LEU A 1 70 ? 5.868 4.453 -23.547 1.00 70.31 70 LEU A C 1
ATOM 610 O O . LEU A 1 70 ? 5.506 4.788 -22.424 1.00 70.31 70 LEU A O 1
ATOM 614 N N . GLU A 1 71 ? 5.543 5.185 -24.614 1.00 70.81 71 GLU A N 1
ATOM 615 C CA . GLU A 1 71 ? 4.784 6.441 -24.493 1.00 70.81 71 GLU A CA 1
ATOM 616 C C . GLU A 1 71 ? 3.412 6.235 -23.839 1.00 70.81 71 GLU A C 1
ATOM 618 O O . GLU A 1 71 ? 3.016 7.019 -22.978 1.00 70.81 71 GLU A O 1
ATOM 623 N N . LYS A 1 72 ? 2.715 5.138 -24.168 1.00 67.12 72 LYS A N 1
ATOM 624 C CA . LYS A 1 72 ? 1.466 4.772 -23.483 1.00 67.12 72 LYS A CA 1
ATOM 625 C C . LYS A 1 72 ? 1.689 4.502 -21.996 1.00 67.12 72 LYS A C 1
ATOM 627 O O . LYS A 1 72 ? 0.847 4.884 -21.199 1.00 67.12 72 LYS A O 1
ATOM 632 N N . LEU A 1 73 ? 2.809 3.880 -21.615 1.00 66.38 73 LEU A N 1
ATOM 633 C CA . LEU A 1 73 ? 3.173 3.634 -20.212 1.00 66.38 73 LEU A CA 1
ATOM 634 C C . LEU A 1 73 ? 3.383 4.944 -19.449 1.00 66.38 73 LEU A C 1
ATOM 636 O O . LEU A 1 73 ? 2.878 5.096 -18.340 1.00 66.38 73 LEU A O 1
ATOM 640 N N . PHE A 1 74 ? 4.082 5.900 -20.057 1.00 70.38 74 PHE A N 1
ATOM 641 C CA . PHE A 1 74 ? 4.375 7.195 -19.446 1.00 70.38 74 PHE A CA 1
ATOM 642 C C . PHE A 1 74 ? 3.145 8.114 -19.336 1.00 70.38 74 PHE A C 1
ATOM 644 O O . PHE A 1 74 ? 3.106 9.005 -18.490 1.00 70.38 74 PHE A O 1
ATOM 651 N N . GLN A 1 75 ? 2.098 7.884 -20.133 1.00 64.81 75 GLN A N 1
ATOM 652 C CA . GLN A 1 75 ? 0.809 8.573 -19.977 1.00 64.81 75 GLN A CA 1
ATOM 653 C C . GLN A 1 75 ? 0.083 8.200 -18.677 1.00 64.81 75 GLN A C 1
ATOM 655 O O . GLN A 1 75 ? -0.633 9.030 -18.120 1.00 64.81 75 GLN A O 1
ATOM 660 N N . TYR A 1 76 ? 0.282 6.985 -18.152 1.00 57.84 76 TYR A N 1
ATOM 661 C CA . TYR A 1 76 ? -0.357 6.537 -16.904 1.00 57.84 76 TYR A CA 1
ATOM 662 C C . TYR A 1 76 ? 0.262 7.140 -15.642 1.00 57.84 76 TYR A C 1
ATOM 664 O O . TYR A 1 76 ? -0.236 6.927 -14.534 1.00 57.84 76 TYR A O 1
ATOM 672 N N . THR A 1 77 ? 1.362 7.869 -15.788 1.00 55.31 77 THR A N 1
ATOM 673 C CA . THR A 1 77 ? 2.204 8.273 -14.674 1.00 55.31 77 THR A CA 1
ATOM 674 C C . THR A 1 77 ? 2.104 9.776 -14.527 1.00 55.31 77 THR A C 1
ATOM 676 O O . THR A 1 77 ? 2.674 10.534 -15.308 1.00 55.31 77 THR A O 1
ATOM 679 N N . GLN A 1 78 ? 1.334 10.229 -13.540 1.00 51.69 78 GLN A N 1
ATOM 680 C CA . GLN A 1 78 ? 1.345 11.638 -13.182 1.00 51.69 78 GLN A CA 1
ATOM 681 C C . GLN A 1 78 ? 2.687 11.951 -12.507 1.00 51.69 78 GLN A C 1
ATOM 683 O O . GLN A 1 78 ? 3.289 11.104 -11.841 1.00 51.69 78 GLN A O 1
ATOM 688 N N . MET A 1 79 ? 3.142 13.189 -12.665 1.00 46.06 79 MET A N 1
ATOM 689 C CA . MET A 1 79 ? 4.387 13.733 -12.128 1.00 46.06 79 MET A CA 1
ATOM 690 C C . MET A 1 79 ? 4.364 13.838 -10.584 1.00 46.06 79 MET A C 1
ATOM 692 O O . MET A 1 79 ? 4.452 14.921 -10.020 1.00 46.06 79 MET A O 1
ATOM 696 N N . VAL A 1 80 ? 4.213 12.725 -9.862 1.00 44.06 80 VAL A N 1
ATOM 697 C CA . VAL A 1 80 ? 4.074 12.723 -8.391 1.00 44.06 80 VAL A CA 1
ATOM 698 C C . VAL A 1 80 ? 5.443 12.715 -7.694 1.00 44.06 80 VAL A C 1
ATOM 700 O O . VAL A 1 80 ? 5.583 13.138 -6.549 1.00 44.06 80 VAL A O 1
ATOM 703 N N . SER A 1 81 ? 6.492 12.270 -8.387 1.00 41.91 81 SER A N 1
ATOM 704 C CA . SER A 1 81 ? 7.641 11.677 -7.695 1.00 41.91 81 SER A CA 1
ATOM 705 C C . SER A 1 81 ? 8.825 12.599 -7.413 1.00 41.91 81 SER A C 1
ATOM 707 O O . SER A 1 81 ? 9.615 12.259 -6.537 1.00 41.91 81 SER A O 1
ATOM 709 N N . TYR A 1 82 ? 8.994 13.742 -8.088 1.00 40.06 82 TYR A N 1
ATOM 710 C CA . TYR A 1 82 ? 10.240 14.502 -7.892 1.00 40.06 82 TYR A CA 1
ATOM 711 C C . TYR A 1 82 ? 10.235 15.389 -6.634 1.00 40.06 82 TYR A C 1
ATOM 713 O O . TYR A 1 82 ? 11.260 15.503 -5.970 1.00 40.06 82 TYR A O 1
ATOM 721 N N . PHE A 1 83 ? 9.089 15.962 -6.243 1.00 35.78 83 PHE A N 1
ATOM 722 C CA . PHE A 1 83 ? 9.024 16.909 -5.116 1.00 35.78 83 PHE A CA 1
ATOM 723 C C . PHE A 1 83 ? 8.341 16.360 -3.855 1.00 35.78 83 PHE A C 1
ATOM 725 O O . PHE A 1 83 ? 8.794 16.653 -2.752 1.00 35.78 83 PHE A O 1
ATOM 732 N N . GLN A 1 84 ? 7.321 15.502 -3.978 1.00 42.03 84 GLN A N 1
ATOM 733 C CA . GLN A 1 84 ? 6.588 15.007 -2.801 1.00 42.03 84 GLN A CA 1
ATOM 734 C C . GLN A 1 84 ? 7.360 13.937 -2.015 1.00 42.03 84 GLN A C 1
ATOM 736 O O . GLN A 1 84 ? 7.234 13.866 -0.795 1.00 42.03 84 GLN A O 1
ATOM 741 N N . ASN A 1 85 ? 8.212 13.147 -2.681 1.00 43.69 85 ASN A N 1
ATOM 742 C CA . ASN A 1 85 ? 9.034 12.140 -2.006 1.00 43.69 85 ASN A CA 1
ATOM 743 C C . ASN A 1 85 ? 10.210 12.751 -1.238 1.00 43.69 85 ASN A C 1
ATOM 745 O O . ASN A 1 85 ? 10.531 12.254 -0.169 1.00 43.69 85 ASN A O 1
ATOM 749 N N . ILE A 1 86 ? 10.838 13.833 -1.710 1.00 39.34 86 ILE A N 1
ATOM 750 C CA . ILE A 1 86 ? 12.006 14.409 -1.017 1.00 39.34 86 ILE A CA 1
ATOM 751 C C . ILE A 1 86 ? 11.599 15.069 0.308 1.00 39.34 86 ILE A C 1
ATOM 753 O O . ILE A 1 86 ? 12.292 14.890 1.310 1.00 39.34 86 ILE A O 1
ATOM 757 N N . GLU A 1 87 ? 10.469 15.781 0.351 1.00 40.78 87 GLU A N 1
ATOM 758 C CA . GLU A 1 87 ? 9.960 16.361 1.601 1.00 40.78 87 GLU A CA 1
ATOM 759 C C . GLU A 1 87 ? 9.377 15.301 2.537 1.00 40.78 87 GLU A C 1
ATOM 761 O O . GLU A 1 87 ? 9.681 15.329 3.725 1.00 40.78 87 GLU A O 1
ATOM 766 N N . ARG A 1 88 ? 8.625 14.316 2.021 1.00 43.53 88 ARG A N 1
ATOM 767 C CA . ARG A 1 88 ? 8.104 13.200 2.829 1.00 43.53 88 ARG A CA 1
ATOM 768 C C . ARG A 1 88 ? 9.232 12.348 3.425 1.00 43.53 88 ARG A C 1
ATOM 770 O O . ARG A 1 88 ? 9.169 12.042 4.609 1.00 43.53 88 ARG A O 1
ATOM 777 N N . LEU A 1 89 ? 10.287 12.045 2.660 1.00 42.03 89 LEU A N 1
ATOM 778 C CA . LEU A 1 89 ? 11.471 11.312 3.136 1.00 42.03 89 LEU A CA 1
ATOM 779 C C . LEU A 1 89 ? 12.298 12.127 4.145 1.00 42.03 89 LEU A C 1
ATOM 781 O O . LEU A 1 89 ? 12.764 11.568 5.135 1.00 42.03 89 LEU A O 1
ATOM 785 N N . LYS A 1 90 ? 12.448 13.448 3.951 1.00 38.91 90 LYS A N 1
ATOM 786 C CA . LYS A 1 90 ? 13.066 14.336 4.958 1.00 38.91 90 LYS A CA 1
ATOM 787 C C . LYS A 1 90 ? 12.258 14.375 6.254 1.00 38.91 90 LYS A C 1
ATOM 789 O O . LYS A 1 90 ? 12.823 14.233 7.333 1.00 38.91 90 LYS A O 1
ATOM 794 N N . TYR A 1 91 ? 10.939 14.514 6.139 1.00 44.28 91 TYR A N 1
ATOM 795 C CA . TYR A 1 91 ? 10.028 14.594 7.277 1.00 44.28 91 TYR A CA 1
ATOM 796 C C . TYR A 1 91 ? 9.961 13.276 8.068 1.00 44.28 91 TYR A C 1
ATOM 798 O O . TYR A 1 91 ? 9.866 13.288 9.294 1.00 44.28 91 TYR A O 1
ATOM 806 N N . GLN A 1 92 ? 10.057 12.136 7.374 1.00 44.97 92 GLN A N 1
ATOM 807 C CA . GLN A 1 92 ? 10.144 10.801 7.972 1.00 44.97 92 GLN A CA 1
ATOM 808 C C . GLN A 1 92 ? 11.499 10.562 8.657 1.00 44.97 92 GLN A C 1
ATOM 810 O O . GLN A 1 92 ? 11.530 10.015 9.755 1.00 44.97 92 GLN A O 1
ATOM 815 N N . GLY A 1 93 ? 12.609 11.018 8.067 1.00 40.28 93 GLY A N 1
ATOM 816 C CA . GLY A 1 93 ? 13.952 10.848 8.635 1.00 40.28 93 GLY A CA 1
ATOM 817 C C . GLY A 1 93 ? 14.224 11.670 9.902 1.00 40.28 93 GLY A C 1
ATOM 818 O O . GLY A 1 93 ? 14.914 11.190 10.799 1.00 40.28 93 GLY A O 1
ATOM 819 N N . GLU A 1 94 ? 13.676 12.884 10.012 1.00 42.62 94 GLU A N 1
ATOM 820 C CA . GLU A 1 94 ? 13.932 13.782 11.154 1.00 42.62 94 GLU A CA 1
ATOM 821 C C . GLU A 1 94 ? 13.042 13.487 12.380 1.00 42.62 94 GLU A C 1
ATOM 823 O O . GLU A 1 94 ? 13.474 13.704 13.514 1.00 42.62 94 GLU A O 1
ATOM 828 N N . ASN A 1 95 ? 11.842 12.922 12.187 1.00 43.91 95 ASN A N 1
ATOM 829 C CA . ASN A 1 95 ? 10.896 12.620 13.274 1.00 43.91 95 ASN A CA 1
ATOM 830 C C . ASN A 1 95 ? 11.002 11.196 13.848 1.00 43.91 95 ASN A C 1
ATOM 832 O O . ASN A 1 95 ? 10.462 10.939 14.922 1.00 43.91 95 ASN A O 1
ATOM 836 N N . LEU A 1 96 ? 11.716 10.279 13.185 1.00 43.34 96 LEU A N 1
ATOM 837 C CA . LEU A 1 96 ? 11.899 8.891 13.644 1.00 43.34 96 LEU A CA 1
ATOM 838 C C . LEU A 1 96 ? 12.715 8.777 14.948 1.00 43.34 96 LEU A C 1
ATOM 840 O O . LEU A 1 96 ? 12.670 7.757 15.630 1.00 43.34 96 LEU A O 1
ATOM 844 N N . LEU A 1 97 ? 13.478 9.819 15.294 1.00 41.50 97 LEU A N 1
ATOM 845 C CA . LEU A 1 97 ? 14.464 9.799 16.381 1.00 41.50 97 LEU A CA 1
ATOM 846 C C . LEU A 1 97 ? 13.942 10.283 17.739 1.00 41.50 97 LEU A C 1
ATOM 848 O O . LEU A 1 97 ? 14.704 10.310 18.707 1.00 41.50 97 LEU A O 1
ATOM 852 N N . LYS A 1 98 ? 12.666 10.651 17.856 1.00 45.75 98 LYS A N 1
ATOM 853 C CA . LYS A 1 98 ? 12.072 11.001 19.147 1.00 45.75 98 LYS A CA 1
ATOM 854 C C . LYS A 1 98 ? 10.804 10.192 19.370 1.00 45.75 98 LYS A C 1
ATOM 856 O O . LYS A 1 98 ? 9.983 10.108 18.470 1.00 45.75 98 LYS A O 1
ATOM 861 N N . LEU A 1 99 ? 10.668 9.709 20.612 1.00 48.00 99 LEU A N 1
ATOM 862 C CA . LEU A 1 99 ? 9.440 9.347 21.349 1.00 48.00 99 LEU A CA 1
ATOM 863 C C . LEU A 1 99 ? 9.350 7.872 21.770 1.00 48.00 99 LEU A C 1
ATOM 865 O O . LEU A 1 99 ? 9.343 6.964 20.942 1.00 48.00 99 LEU A O 1
ATOM 869 N N . ILE A 1 100 ? 9.269 7.658 23.090 1.00 46.62 100 ILE A N 1
ATOM 870 C CA . ILE A 1 100 ? 8.941 6.405 23.795 1.00 46.62 100 ILE A CA 1
ATOM 871 C C . ILE A 1 100 ? 8.263 6.785 25.123 1.00 46.62 100 ILE A C 1
ATOM 873 O O . ILE A 1 100 ? 8.797 7.678 25.774 1.00 46.62 100 ILE A O 1
ATOM 877 N N . ASP A 1 101 ? 7.145 6.126 25.492 1.00 51.03 101 ASP A N 1
ATOM 878 C CA . ASP A 1 101 ? 6.922 5.548 26.847 1.00 51.03 101 ASP A CA 1
ATOM 879 C C . ASP A 1 101 ? 5.532 4.909 27.139 1.00 51.03 101 ASP A C 1
ATOM 881 O O . ASP A 1 101 ? 5.289 4.544 28.287 1.00 51.03 101 ASP A O 1
ATOM 885 N N . GLU A 1 102 ? 4.641 4.627 26.166 1.00 52.00 102 GLU A N 1
ATOM 886 C CA . GLU A 1 102 ? 3.375 3.906 26.472 1.00 52.00 102 GLU A CA 1
ATOM 887 C C . GLU A 1 102 ? 3.090 2.625 25.644 1.00 52.00 102 GLU A C 1
ATOM 889 O O . GLU A 1 102 ? 3.227 2.636 24.419 1.00 52.00 102 GLU A O 1
ATOM 894 N N . PRO A 1 103 ? 2.666 1.501 26.280 1.00 55.84 103 PRO A N 1
ATOM 895 C CA . PRO A 1 103 ? 2.617 0.183 25.636 1.00 55.84 103 PRO A CA 1
ATOM 896 C C . PRO A 1 103 ? 1.252 -0.268 25.077 1.00 55.84 103 PRO A C 1
ATOM 898 O O . PRO A 1 103 ? 1.186 -1.370 24.543 1.00 55.84 103 PRO A O 1
ATOM 901 N N . ASN A 1 104 ? 0.150 0.484 25.190 1.00 63.41 104 ASN A N 1
ATOM 902 C CA . ASN A 1 104 ? -1.145 0.074 24.611 1.00 63.41 104 ASN A CA 1
ATOM 903 C C . ASN A 1 104 ? -2.018 1.281 24.283 1.00 63.41 104 ASN A C 1
ATOM 905 O O . ASN A 1 104 ? -2.367 2.036 25.185 1.00 63.41 104 ASN A O 1
ATOM 909 N N . VAL A 1 105 ? -2.453 1.404 23.028 1.00 69.00 105 VAL A N 1
ATOM 910 C CA . VAL A 1 105 ? -3.228 2.571 22.593 1.00 69.00 105 VAL A CA 1
ATOM 911 C C . VAL A 1 105 ? -4.497 2.160 21.863 1.00 69.00 105 VAL A C 1
ATOM 913 O O . VAL A 1 105 ? -4.507 1.231 21.053 1.00 69.00 105 VAL A O 1
ATOM 916 N N . TYR A 1 106 ? -5.583 2.865 22.165 1.00 68.62 106 TYR A N 1
ATOM 917 C CA . TYR A 1 106 ? -6.879 2.698 21.523 1.00 68.62 106 TYR A CA 1
ATOM 918 C C . TYR A 1 106 ? -7.153 3.915 20.654 1.00 68.62 106 TYR A C 1
ATOM 920 O O . TYR A 1 106 ? -7.219 5.036 21.152 1.00 68.62 106 TYR A O 1
ATOM 928 N N . LEU A 1 107 ? -7.328 3.683 19.358 1.00 72.19 107 LEU A N 1
ATOM 929 C CA . LEU A 1 107 ? -7.660 4.719 18.399 1.00 72.19 107 LEU A CA 1
ATOM 930 C C . LEU A 1 107 ? -8.990 4.411 17.723 1.00 72.19 107 LEU A C 1
ATOM 932 O O . LEU A 1 107 ? -9.315 3.270 17.398 1.00 72.19 107 LEU A O 1
ATOM 936 N N . ASN A 1 108 ? -9.738 5.471 17.442 1.00 69.75 108 ASN A N 1
ATOM 937 C CA . ASN A 1 108 ? -10.908 5.385 16.574 1.00 69.75 108 ASN A CA 1
ATOM 938 C C . ASN A 1 108 ? -10.536 5.597 15.098 1.00 69.75 108 ASN A C 1
ATOM 940 O O . ASN A 1 108 ? -11.296 5.202 14.228 1.00 69.75 108 ASN A O 1
ATOM 944 N N . LYS A 1 109 ? -9.380 6.212 14.813 1.00 70.25 109 LYS A N 1
ATOM 945 C CA . LYS A 1 109 ? -8.887 6.548 13.469 1.00 70.25 109 LYS A CA 1
ATOM 946 C C . LYS A 1 109 ? -7.369 6.371 13.427 1.00 70.25 109 LYS A C 1
ATOM 948 O O . LYS A 1 109 ? -6.684 6.820 14.341 1.00 70.25 109 LYS A O 1
ATOM 953 N N . LEU A 1 110 ? -6.862 5.754 12.362 1.00 71.75 110 LEU A N 1
ATOM 954 C CA . LEU A 1 110 ? -5.429 5.726 12.047 1.00 71.75 110 LEU A CA 1
ATOM 955 C C . LEU A 1 110 ? -4.999 7.035 11.354 1.00 71.75 110 LEU A C 1
ATOM 957 O O . LEU A 1 110 ? -5.823 7.706 10.728 1.00 71.75 110 LEU A O 1
ATOM 961 N N . SER A 1 111 ? -3.723 7.413 11.461 1.00 64.88 111 SER A N 1
ATOM 962 C CA . SER A 1 111 ? -3.149 8.572 10.755 1.00 64.88 111 SER A CA 1
ATOM 963 C C . SER A 1 111 ? -2.370 8.173 9.508 1.00 64.88 111 SER A C 1
ATOM 965 O O . SER A 1 111 ? -1.935 7.029 9.377 1.00 64.88 111 SER A O 1
ATOM 967 N N . GLU A 1 112 ? -2.192 9.126 8.583 1.00 59.28 112 GLU A N 1
ATOM 968 C CA . GLU A 1 112 ? -1.663 8.907 7.219 1.00 59.28 112 GLU A CA 1
ATOM 969 C C . GLU A 1 112 ? -0.289 8.223 7.161 1.00 59.28 112 GLU A C 1
ATOM 971 O O . GLU A 1 112 ? 0.035 7.601 6.153 1.00 59.28 112 GLU A O 1
ATOM 976 N N . TYR A 1 113 ? 0.491 8.245 8.240 1.00 61.84 113 TYR A N 1
ATOM 977 C CA . TYR A 1 113 ? 1.879 7.774 8.256 1.00 61.84 113 TYR A CA 1
ATOM 978 C C . TYR A 1 113 ? 2.057 6.302 8.679 1.00 61.84 113 TYR A C 1
ATOM 980 O O . TYR A 1 113 ? 3.187 5.845 8.810 1.00 61.84 113 TYR A O 1
ATOM 988 N N . CYS A 1 114 ? 0.960 5.553 8.839 1.00 63.88 114 CYS A N 1
ATOM 989 C CA . CYS A 1 114 ? 0.912 4.231 9.477 1.00 63.88 114 CYS A CA 1
ATOM 990 C C . CYS A 1 114 ? 1.787 3.116 8.853 1.00 63.88 114 CYS A C 1
ATOM 992 O O . CYS A 1 114 ? 2.125 2.162 9.553 1.00 63.88 114 CYS A O 1
ATOM 994 N N . PHE A 1 115 ? 2.098 3.182 7.549 1.00 63.38 115 PHE A N 1
ATOM 995 C CA . PHE A 1 115 ? 2.668 2.033 6.822 1.00 63.38 115 PHE A CA 1
ATOM 996 C C . PHE A 1 115 ? 3.887 2.327 5.946 1.00 63.38 115 PHE A C 1
ATOM 998 O O . PHE A 1 115 ? 4.395 1.410 5.317 1.00 63.38 115 PHE A O 1
ATOM 1005 N N . SER A 1 116 ? 4.395 3.562 5.878 1.00 58.38 116 SER A N 1
ATOM 1006 C CA . SER A 1 116 ? 5.610 3.799 5.078 1.00 58.38 116 SER A CA 1
ATOM 1007 C C . SER A 1 116 ? 6.763 2.947 5.623 1.00 58.38 116 SER A C 1
ATOM 1009 O O . SER A 1 116 ? 7.115 3.076 6.789 1.00 58.38 116 SER A O 1
ATOM 1011 N N . ASP A 1 117 ? 7.288 2.049 4.785 1.00 59.28 117 ASP A N 1
ATOM 1012 C CA . ASP A 1 117 ? 8.322 1.047 5.103 1.00 59.28 117 ASP A CA 1
ATOM 1013 C C . ASP A 1 117 ? 7.926 -0.083 6.074 1.00 59.28 117 ASP A C 1
ATOM 1015 O O . ASP A 1 117 ? 8.765 -0.905 6.452 1.00 59.28 117 ASP A O 1
ATOM 1019 N N . SER A 1 118 ? 6.639 -0.214 6.403 1.00 74.25 118 SER A N 1
ATOM 1020 C CA . SER A 1 118 ? 6.149 -1.287 7.269 1.00 74.25 118 SER A CA 1
ATOM 1021 C C . SER A 1 118 ? 6.041 -2.623 6.541 1.00 74.25 118 SER A C 1
ATOM 1023 O O . SER A 1 118 ? 5.443 -2.738 5.467 1.00 74.25 118 SER A O 1
ATOM 1025 N N . ILE A 1 119 ? 6.557 -3.677 7.166 1.00 78.31 119 ILE A N 1
ATOM 1026 C CA . ILE A 1 119 ? 6.502 -5.042 6.642 1.00 78.31 119 ILE A CA 1
ATOM 1027 C C . ILE A 1 119 ? 5.325 -5.755 7.302 1.00 78.31 119 ILE A C 1
ATOM 1029 O O . ILE A 1 119 ? 5.380 -6.100 8.477 1.00 78.31 119 ILE A O 1
ATOM 1033 N N . LEU A 1 120 ? 4.247 -5.993 6.557 1.00 81.19 120 LEU A N 1
ATOM 1034 C CA . LEU A 1 120 ? 3.151 -6.851 6.991 1.00 81.19 120 LEU A CA 1
ATOM 1035 C C . LEU A 1 120 ? 3.638 -8.307 7.028 1.00 81.19 120 LEU A C 1
ATOM 1037 O O . LEU A 1 120 ? 3.797 -8.959 5.994 1.00 81.19 120 LEU A O 1
ATOM 1041 N N . VAL A 1 121 ? 3.845 -8.805 8.245 1.00 79.06 121 VAL A N 1
ATOM 1042 C CA . VAL A 1 121 ? 4.316 -10.163 8.556 1.00 79.06 121 VAL A CA 1
ATOM 1043 C C . VAL A 1 121 ? 3.169 -11.166 8.493 1.00 79.06 121 VAL A C 1
ATOM 1045 O O . VAL A 1 121 ? 3.320 -12.297 8.037 1.00 79.06 121 VAL A O 1
ATOM 1048 N N . LYS A 1 122 ? 2.017 -10.780 9.043 1.00 79.62 122 LYS A N 1
ATOM 1049 C CA . LYS A 1 122 ? 0.860 -11.659 9.195 1.00 79.62 122 LYS A CA 1
ATOM 1050 C C . LYS A 1 122 ? -0.409 -10.830 9.245 1.00 79.62 122 LYS A C 1
ATOM 1052 O O . LYS A 1 122 ? -0.444 -9.778 9.878 1.00 79.62 122 LYS A O 1
ATOM 1057 N N . PHE A 1 123 ? -1.477 -11.362 8.670 1.00 84.12 123 PHE A N 1
ATOM 1058 C CA . PHE A 1 123 ? -2.828 -10.897 8.944 1.00 84.12 123 PHE A CA 1
ATOM 1059 C C . PHE A 1 123 ? -3.696 -12.080 9.383 1.00 84.12 123 PHE A C 1
ATOM 1061 O O . PHE A 1 123 ? -3.469 -13.225 8.993 1.00 84.12 123 PHE A O 1
ATOM 1068 N N . MET A 1 124 ? -4.653 -11.823 10.266 1.00 86.69 124 MET A N 1
ATOM 1069 C CA . MET A 1 124 ? -5.591 -12.818 10.779 1.00 86.69 124 MET A CA 1
ATOM 1070 C C . MET A 1 124 ? -6.987 -12.224 10.792 1.00 86.69 124 MET A C 1
ATOM 1072 O O . MET A 1 124 ? -7.178 -11.102 11.252 1.00 86.69 124 MET A O 1
ATOM 1076 N N . ILE A 1 125 ? -7.965 -13.000 10.344 1.00 85.69 125 ILE A N 1
ATOM 1077 C CA . ILE A 1 125 ? -9.370 -12.602 10.341 1.00 85.69 125 ILE A CA 1
ATOM 1078 C C . ILE A 1 125 ? -10.131 -13.607 11.193 1.00 85.69 125 ILE A C 1
ATOM 1080 O O . ILE A 1 125 ? -10.010 -14.817 10.993 1.00 85.69 125 ILE A O 1
ATOM 1084 N N . HIS A 1 126 ? -10.899 -13.113 12.158 1.00 87.12 126 HIS A N 1
ATOM 1085 C CA . HIS A 1 126 ? -11.756 -13.943 12.992 1.00 87.12 126 HIS A CA 1
ATOM 1086 C C . HIS A 1 126 ? -13.076 -13.226 13.254 1.00 87.12 126 HIS A C 1
ATOM 1088 O O . HIS A 1 126 ? -13.114 -12.265 14.021 1.00 87.12 126 HIS A O 1
ATOM 1094 N N . LYS A 1 127 ? -14.158 -13.730 12.649 1.00 87.81 127 LYS A N 1
ATOM 1095 C CA . LYS A 1 127 ? -15.511 -13.164 12.762 1.00 87.81 127 LYS A CA 1
ATOM 1096 C C . LYS A 1 127 ? -15.519 -11.660 12.441 1.00 87.81 127 LYS A C 1
ATOM 1098 O O . LYS A 1 127 ? -15.293 -11.285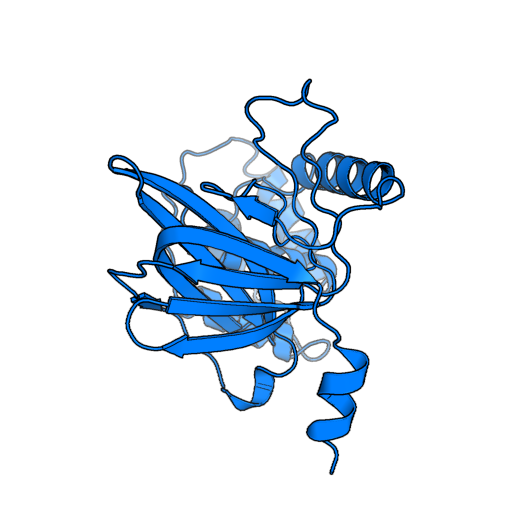 11.299 1.00 87.81 127 LYS A O 1
ATOM 1103 N N . ASP A 1 128 ? -15.767 -10.833 13.448 1.00 92.19 128 ASP A N 1
ATOM 1104 C CA . ASP A 1 128 ? -15.869 -9.377 13.447 1.00 92.19 128 ASP A CA 1
ATOM 1105 C C . ASP A 1 128 ? -14.570 -8.691 13.900 1.00 92.19 128 ASP A C 1
ATOM 1107 O O . ASP A 1 128 ? -14.581 -7.531 14.309 1.00 92.19 128 ASP A O 1
ATOM 1111 N N . THR A 1 129 ? -13.437 -9.388 13.833 1.00 93.75 129 THR A N 1
ATOM 1112 C CA . THR A 1 129 ? -12.122 -8.824 14.148 1.00 93.75 129 THR A CA 1
ATOM 1113 C C . THR A 1 129 ? -11.111 -9.117 13.049 1.00 93.75 129 THR A C 1
ATOM 1115 O O . THR A 1 129 ? -11.135 -10.171 12.403 1.00 93.75 129 THR A O 1
ATOM 1118 N N . CYS A 1 130 ? -10.182 -8.184 12.856 1.00 92.25 130 CYS A N 1
ATOM 1119 C CA . CYS A 1 130 ? -9.038 -8.350 11.971 1.00 92.25 130 CYS A CA 1
ATOM 1120 C C . CYS A 1 130 ? -7.771 -7.922 12.705 1.00 92.25 130 CYS A C 1
ATOM 1122 O O . CYS A 1 130 ? -7.769 -6.939 13.436 1.00 92.25 130 CYS A O 1
ATOM 1124 N N . THR A 1 131 ? -6.692 -8.685 12.570 1.00 90.88 131 THR A N 1
ATOM 1125 C CA . THR A 1 131 ? -5.422 -8.387 13.230 1.00 90.88 131 THR A CA 1
ATOM 1126 C C . THR A 1 131 ? -4.292 -8.390 12.224 1.00 90.88 131 THR A C 1
ATOM 1128 O O . THR A 1 131 ? -4.075 -9.403 11.565 1.00 90.88 131 THR A O 1
ATOM 1131 N N . PHE A 1 132 ? -3.543 -7.297 12.173 1.00 88.06 132 PHE A N 1
ATOM 1132 C CA . PHE A 1 132 ? -2.359 -7.145 11.341 1.00 88.06 132 PHE A CA 1
ATOM 1133 C C . PHE A 1 132 ? -1.122 -7.056 12.227 1.00 88.06 132 PHE A C 1
ATOM 1135 O O . PHE A 1 132 ? -1.157 -6.442 13.294 1.00 88.06 132 PHE A O 1
ATOM 1142 N N . PHE A 1 133 ? -0.040 -7.681 11.784 1.00 85.06 133 PHE A N 1
ATOM 1143 C CA . PHE A 1 133 ? 1.252 -7.684 12.454 1.00 85.06 133 PHE A CA 1
ATOM 1144 C C . PHE A 1 133 ? 2.262 -7.056 11.512 1.00 85.06 133 PHE A C 1
ATOM 1146 O O . PHE A 1 133 ? 2.519 -7.608 10.441 1.00 85.06 133 PHE A O 1
ATOM 1153 N N . PHE A 1 134 ? 2.816 -5.923 11.911 1.00 81.62 134 PHE A N 1
ATOM 1154 C CA . PHE A 1 134 ? 3.799 -5.197 11.133 1.00 81.62 134 PHE A CA 1
ATOM 1155 C C . PHE A 1 134 ? 5.147 -5.197 11.838 1.00 81.62 134 PHE A C 1
ATOM 1157 O O . PHE A 1 134 ? 5.214 -4.980 13.045 1.00 81.62 134 PHE A O 1
ATOM 1164 N N . GLU A 1 135 ? 6.207 -5.391 11.071 1.00 79.00 135 GLU A N 1
ATOM 1165 C CA . GLU A 1 135 ? 7.572 -5.022 11.427 1.00 79.00 135 GLU A CA 1
ATOM 1166 C C . GLU A 1 135 ? 7.828 -3.581 10.947 1.00 79.00 135 GLU A C 1
ATOM 1168 O O . GLU A 1 135 ? 7.349 -3.188 9.881 1.00 79.00 135 GLU A O 1
ATOM 1173 N N . ASN A 1 136 ? 8.536 -2.783 11.755 1.00 72.06 136 ASN A N 1
ATOM 1174 C CA . ASN A 1 136 ? 8.876 -1.376 11.465 1.00 72.06 136 ASN A CA 1
ATOM 1175 C C . ASN A 1 136 ? 7.669 -0.475 11.106 1.00 72.06 136 ASN A C 1
ATOM 1177 O O . ASN A 1 136 ? 7.684 0.231 10.099 1.00 72.06 136 ASN A O 1
ATOM 1181 N N . ALA A 1 137 ? 6.599 -0.507 11.911 1.00 75.44 137 ALA A N 1
ATOM 1182 C CA . ALA A 1 137 ? 5.429 0.357 11.719 1.00 75.44 137 ALA A CA 1
ATOM 1183 C C . ALA A 1 137 ? 5.377 1.507 12.717 1.00 75.44 137 ALA A C 1
ATOM 1185 O O . ALA A 1 137 ? 5.424 1.269 13.916 1.00 75.44 137 ALA A O 1
ATOM 1186 N N . LEU A 1 138 ? 5.186 2.728 12.217 1.00 72.31 138 LEU A N 1
ATOM 1187 C CA . LEU A 1 138 ? 5.069 3.953 13.010 1.00 72.31 138 LEU A CA 1
ATOM 1188 C C . LEU A 1 138 ? 3.650 4.501 12.918 1.00 72.31 138 LEU A C 1
ATOM 1190 O O . LEU A 1 138 ? 3.088 4.555 11.829 1.00 72.31 138 LEU A O 1
ATOM 1194 N N . VAL A 1 139 ? 3.068 4.944 14.036 1.00 66.94 139 VAL A N 1
ATOM 1195 C CA . VAL A 1 139 ? 1.691 5.457 14.056 1.00 66.94 139 VAL A CA 1
ATOM 1196 C C . VAL A 1 139 ? 1.631 6.808 14.753 1.00 66.94 139 VAL A C 1
ATOM 1198 O O . VAL A 1 139 ? 1.847 6.928 15.952 1.00 66.94 139 VAL A O 1
ATOM 1201 N N . TYR A 1 140 ? 1.256 7.845 14.014 1.00 62.50 140 TYR A N 1
ATOM 1202 C CA . TYR A 1 140 ? 0.975 9.147 14.616 1.00 62.50 140 TYR A CA 1
ATOM 1203 C C . TYR A 1 140 ? -0.501 9.233 15.020 1.00 62.50 140 TYR A C 1
ATOM 1205 O O . TYR A 1 140 ? -1.353 8.555 14.438 1.00 62.50 140 TYR A O 1
ATOM 1213 N N . GLY A 1 141 ? -0.817 10.049 16.019 1.00 56.69 141 GLY A N 1
ATOM 1214 C CA . GLY A 1 141 ? -2.189 10.410 16.360 1.00 56.69 141 GLY A CA 1
ATOM 1215 C C . GLY A 1 141 ? -2.855 11.262 15.277 1.00 56.69 141 GLY A C 1
ATOM 1216 O O . GLY A 1 141 ? -2.372 11.387 14.151 1.00 56.69 141 GLY A O 1
ATOM 1217 N N . ASN A 1 142 ? -4.014 11.829 15.600 1.00 56.75 142 ASN A N 1
ATOM 1218 C CA . ASN A 1 142 ? -4.839 12.571 14.653 1.00 56.75 142 ASN A CA 1
ATOM 1219 C C . ASN A 1 142 ? -4.064 13.703 13.942 1.00 56.75 142 ASN A C 1
ATOM 1221 O O . ASN A 1 142 ? -3.746 14.716 14.554 1.00 56.75 142 ASN A O 1
ATOM 1225 N N . LYS A 1 143 ? -3.873 13.572 12.620 1.00 52.59 143 LYS A N 1
ATOM 1226 C CA . LYS A 1 143 ? -3.279 14.603 11.747 1.00 52.59 143 LYS A CA 1
ATOM 1227 C C . LYS A 1 143 ? -4.068 15.925 11.753 1.00 52.59 143 LYS A C 1
ATOM 1229 O O . LYS A 1 143 ? -3.594 16.918 11.230 1.00 52.59 143 LYS A O 1
ATOM 1234 N N . ASP A 1 144 ? -5.271 15.974 12.307 1.00 54.69 144 ASP A N 1
ATOM 1235 C CA . ASP A 1 144 ? -6.023 17.228 12.390 1.00 54.69 144 ASP A CA 1
ATOM 1236 C C . ASP A 1 144 ? -5.664 18.051 13.653 1.00 54.69 144 ASP A C 1
ATOM 1238 O O . ASP A 1 144 ? -6.025 19.220 13.722 1.00 54.69 144 ASP A O 1
ATOM 1242 N N . ASN A 1 145 ? -4.902 17.483 14.606 1.00 52.50 145 ASN A N 1
ATOM 1243 C CA . ASN A 1 145 ? -4.419 18.142 15.832 1.00 52.50 145 ASN A CA 1
ATOM 1244 C C . ASN A 1 145 ? -2.908 17.896 16.026 1.00 52.50 145 ASN A C 1
ATOM 1246 O O . ASN A 1 145 ? -2.509 17.054 16.825 1.00 52.50 145 ASN A O 1
ATOM 1250 N N . TRP A 1 146 ? -2.060 18.623 15.292 1.00 49.50 146 TRP A N 1
ATOM 1251 C CA . TRP A 1 146 ? -0.591 18.498 15.401 1.00 49.50 146 TRP A CA 1
ATOM 1252 C C . TRP A 1 146 ? -0.024 19.131 16.679 1.00 49.50 146 TRP A C 1
ATOM 1254 O O . TRP A 1 146 ? 1.119 18.857 17.024 1.00 49.50 146 TRP A O 1
ATOM 1264 N N . ASP A 1 147 ? -0.825 19.950 17.367 1.00 50.66 147 ASP A N 1
ATOM 1265 C CA . ASP A 1 147 ? -0.450 20.633 18.611 1.00 50.66 147 ASP A CA 1
ATOM 1266 C C . ASP A 1 147 ? -0.666 19.767 19.869 1.00 50.66 147 ASP A C 1
ATOM 1268 O O . ASP A 1 147 ? -0.245 20.154 20.957 1.00 50.66 147 ASP A O 1
ATOM 1272 N N . ASP A 1 148 ? -1.303 18.595 19.739 1.00 47.28 148 ASP A N 1
ATOM 1273 C CA . ASP A 1 148 ? -1.334 17.586 20.804 1.00 47.28 148 ASP A CA 1
ATOM 1274 C C . ASP A 1 148 ? -0.033 16.770 20.719 1.00 47.28 148 ASP A C 1
ATOM 1276 O O . ASP A 1 148 ? 0.031 15.722 20.069 1.00 47.28 148 ASP A O 1
ATOM 1280 N N . GLU A 1 149 ? 1.022 17.242 21.393 1.00 45.72 149 GLU A N 1
ATOM 1281 C CA . GLU A 1 149 ? 2.271 16.484 21.605 1.00 45.72 149 GLU A CA 1
ATOM 1282 C C . GLU A 1 149 ? 2.021 15.111 22.287 1.00 45.72 149 GLU A C 1
ATOM 1284 O O . GLU A 1 149 ? 2.894 14.242 22.286 1.00 45.72 149 GLU A O 1
ATOM 1289 N N . ASP A 1 150 ? 0.805 14.886 22.800 1.00 44.84 150 ASP A N 1
ATOM 1290 C CA . ASP A 1 150 ? 0.412 13.789 23.687 1.00 44.84 150 ASP A CA 1
ATOM 1291 C C . ASP A 1 150 ? -0.069 12.490 23.006 1.00 44.84 150 ASP A C 1
ATOM 1293 O O . ASP A 1 150 ? -0.359 11.520 23.704 1.00 44.84 150 ASP A O 1
ATOM 1297 N N . TYR A 1 151 ? -0.156 12.391 21.672 1.00 52.44 151 TYR A N 1
ATOM 1298 C CA . TYR A 1 151 ? -0.690 11.169 21.026 1.00 52.44 151 TYR A CA 1
ATOM 1299 C C . TYR A 1 151 ? 0.187 10.581 19.918 1.00 52.44 151 TYR A C 1
ATOM 1301 O O . TYR A 1 151 ? -0.301 10.135 18.878 1.00 52.44 151 TYR A O 1
ATOM 1309 N N . ILE A 1 152 ? 1.499 10.527 20.138 1.00 55.34 152 ILE A N 1
ATOM 1310 C CA . ILE A 1 152 ? 2.421 9.836 19.230 1.00 55.34 152 ILE A CA 1
ATOM 1311 C C . ILE A 1 152 ? 2.589 8.385 19.687 1.00 55.34 152 ILE A C 1
ATOM 1313 O O . ILE A 1 152 ? 3.145 8.103 20.746 1.00 55.34 152 ILE A O 1
ATOM 1317 N N . ILE A 1 153 ? 2.111 7.442 18.872 1.00 58.59 153 ILE A N 1
ATOM 1318 C CA . ILE A 1 153 ? 2.211 6.011 19.158 1.00 58.59 153 ILE A CA 1
ATOM 1319 C C . ILE A 1 153 ? 3.481 5.494 18.493 1.00 58.59 153 ILE A C 1
ATOM 1321 O O . ILE A 1 153 ? 3.533 5.189 17.298 1.00 58.59 153 ILE A O 1
ATOM 1325 N N . LYS A 1 154 ? 4.539 5.387 19.292 1.00 60.69 154 LYS A N 1
ATOM 1326 C CA . LYS A 1 154 ? 5.785 4.767 18.849 1.00 60.69 154 LYS A CA 1
ATOM 1327 C C . LYS A 1 154 ? 5.519 3.351 18.324 1.00 60.69 154 LYS A C 1
ATOM 1329 O O . LYS A 1 154 ? 4.773 2.593 18.943 1.00 60.69 154 LYS A O 1
ATOM 1334 N N . GLY A 1 155 ? 6.211 2.951 17.260 1.00 57.91 155 GLY A N 1
ATOM 1335 C CA . GLY A 1 155 ? 6.287 1.542 16.905 1.00 57.91 155 GLY A CA 1
ATOM 1336 C C . GLY A 1 155 ? 7.583 1.130 16.222 1.00 57.91 155 GLY A C 1
ATOM 1337 O O . GLY A 1 155 ? 7.924 1.582 15.138 1.00 57.91 155 GLY A O 1
ATOM 1338 N N . GLU A 1 156 ? 8.281 0.204 16.866 1.00 67.50 156 GLU A N 1
ATOM 1339 C CA . GLU A 1 156 ? 9.029 -0.848 16.188 1.00 67.50 156 GLU A CA 1
ATOM 1340 C C . GLU A 1 156 ? 8.280 -2.136 16.528 1.00 67.50 156 GLU A C 1
ATOM 1342 O O . GLU A 1 156 ? 8.007 -2.395 17.699 1.00 67.50 156 GLU A O 1
ATOM 1347 N N . ASN A 1 157 ? 7.896 -2.891 15.500 1.00 79.25 157 ASN A N 1
ATOM 1348 C CA . ASN A 1 157 ? 7.043 -4.080 15.574 1.00 79.25 157 ASN A CA 1
ATOM 1349 C C . ASN A 1 157 ? 5.691 -3.849 16.279 1.00 79.25 157 ASN A C 1
ATOM 1351 O O . ASN A 1 157 ? 5.571 -3.896 17.502 1.00 79.25 157 ASN A O 1
ATOM 1355 N N . LEU A 1 158 ? 4.626 -3.659 15.500 1.00 81.69 158 LEU A N 1
ATOM 1356 C CA . LEU A 1 158 ? 3.290 -3.363 16.014 1.00 81.69 158 LEU A CA 1
ATOM 1357 C C . LEU A 1 158 ? 2.260 -4.411 15.604 1.00 81.69 158 LEU A C 1
ATOM 1359 O O . LEU A 1 158 ? 2.276 -4.969 14.508 1.00 81.69 158 LEU A O 1
ATOM 1363 N N . LYS A 1 159 ? 1.288 -4.616 16.486 1.00 87.06 159 LYS A N 1
ATOM 1364 C CA . LYS A 1 159 ? 0.068 -5.372 16.234 1.00 87.06 159 LYS A CA 1
ATOM 1365 C C . LYS A 1 159 ? -1.121 -4.420 16.251 1.00 87.06 159 LYS A C 1
ATOM 1367 O O . LYS A 1 159 ? -1.381 -3.760 17.253 1.00 87.06 159 LYS A O 1
ATOM 1372 N N . PHE A 1 160 ? -1.885 -4.432 15.166 1.00 89.19 160 PHE A N 1
ATOM 1373 C CA . PHE A 1 160 ? -3.107 -3.657 14.993 1.00 89.19 160 PHE A CA 1
ATOM 1374 C C . PHE A 1 160 ? -4.283 -4.610 15.079 1.00 89.19 160 PHE A C 1
ATOM 1376 O O . PHE A 1 160 ? -4.412 -5.511 14.252 1.00 89.19 160 PHE A O 1
ATOM 1383 N N . HIS A 1 161 ? -5.125 -4.442 16.088 1.00 92.38 161 HIS A N 1
ATOM 1384 C CA . HIS A 1 161 ? -6.321 -5.240 16.298 1.00 92.38 161 HIS A CA 1
ATOM 1385 C C . HIS A 1 161 ? -7.557 -4.385 16.034 1.00 92.38 161 HIS A C 1
ATOM 1387 O O . HIS A 1 161 ? -7.903 -3.525 16.838 1.00 92.38 161 HIS A O 1
ATOM 1393 N N . PHE A 1 162 ? -8.200 -4.622 14.899 1.00 92.94 162 PHE A N 1
ATOM 1394 C CA . PHE A 1 162 ? -9.420 -3.954 14.471 1.00 92.94 162 PHE A CA 1
ATOM 1395 C C . PHE A 1 162 ? -10.640 -4.715 14.983 1.00 92.94 162 PHE A C 1
ATOM 1397 O O . PHE A 1 162 ? -10.753 -5.928 14.782 1.00 92.94 162 PHE A O 1
ATOM 1404 N N . GLU A 1 163 ? -11.563 -3.986 15.600 1.00 94.06 163 GLU A N 1
ATOM 1405 C CA . GLU A 1 163 ? -12.803 -4.505 16.171 1.00 94.06 163 GLU A CA 1
ATOM 1406 C C . GLU A 1 163 ? -14.026 -4.032 15.378 1.00 94.06 163 GLU A C 1
ATOM 1408 O O . GLU A 1 163 ? -14.017 -2.983 14.721 1.00 94.06 163 GLU A O 1
ATOM 1413 N N . GLY A 1 164 ? -15.096 -4.828 15.437 1.00 93.62 164 GLY A N 1
ATOM 1414 C CA . GLY A 1 164 ? -16.344 -4.546 14.739 1.00 93.62 164 GLY A CA 1
ATOM 1415 C C . GLY A 1 164 ? -16.205 -4.594 13.217 1.00 93.62 164 GLY A C 1
ATOM 1416 O O . GLY A 1 164 ? -16.895 -3.847 12.530 1.00 93.62 164 GLY A O 1
ATOM 1417 N N . VAL A 1 165 ? -15.326 -5.433 12.681 1.00 94.06 165 VAL A N 1
ATOM 1418 C CA . VAL A 1 165 ? -14.995 -5.509 11.256 1.00 94.06 165 VAL A CA 1
ATOM 1419 C C . VAL A 1 165 ? -16.184 -5.981 10.407 1.00 94.06 165 VAL A C 1
ATOM 1421 O O . VAL A 1 165 ? -16.872 -6.940 10.762 1.00 94.06 165 VAL A O 1
ATOM 1424 N N . LYS A 1 166 ? -16.431 -5.297 9.283 1.00 93.12 166 LYS A N 1
ATOM 1425 C CA . LYS A 1 166 ? -17.480 -5.584 8.286 1.00 93.12 166 LYS A CA 1
ATOM 1426 C C . LYS A 1 166 ? -16.996 -5.280 6.864 1.00 93.12 166 LYS A C 1
ATOM 1428 O O . LYS A 1 166 ? -15.950 -4.662 6.687 1.00 93.12 166 LYS A O 1
ATOM 1433 N N . ASP A 1 167 ? -17.781 -5.705 5.872 1.00 92.56 167 ASP A N 1
ATOM 1434 C CA . ASP A 1 167 ? -17.624 -5.343 4.452 1.00 92.56 167 ASP A CA 1
ATOM 1435 C C . ASP A 1 167 ? -16.231 -5.635 3.880 1.00 92.56 167 ASP A C 1
ATOM 1437 O O . ASP A 1 167 ? -15.688 -4.869 3.087 1.00 92.56 167 ASP A O 1
ATOM 1441 N N . MET A 1 168 ? -15.642 -6.751 4.312 1.00 90.81 168 MET A N 1
ATOM 1442 C CA . MET A 1 168 ? -14.284 -7.123 3.941 1.00 90.81 168 MET A CA 1
ATOM 1443 C C . MET A 1 168 ? -14.199 -7.535 2.469 1.00 90.81 168 MET A C 1
ATOM 1445 O O . MET A 1 168 ? -14.958 -8.392 2.010 1.00 90.81 168 MET A O 1
ATOM 1449 N N . LYS A 1 169 ? -13.244 -6.951 1.747 1.00 91.19 169 LYS A N 1
ATOM 1450 C CA . LYS 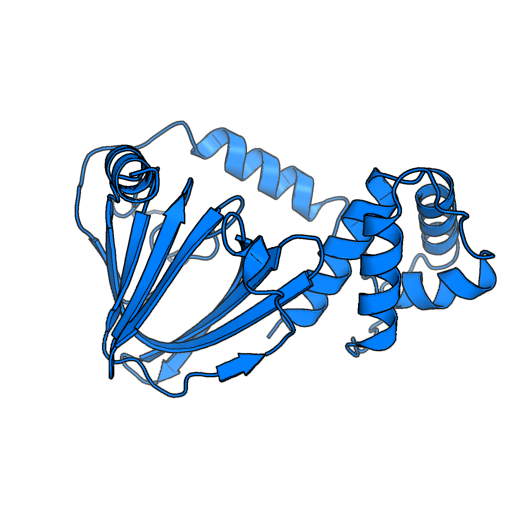A 1 169 ? -12.944 -7.240 0.346 1.00 91.19 169 LYS A CA 1
ATOM 1451 C C . LYS A 1 169 ? -11.452 -7.475 0.158 1.00 91.19 169 LYS A C 1
ATOM 1453 O O . LYS A 1 169 ? -10.617 -6.872 0.832 1.00 91.19 169 LYS A O 1
ATOM 1458 N N . PHE A 1 170 ? -11.156 -8.328 -0.812 1.00 86.69 170 PHE A N 1
ATOM 1459 C CA . PHE A 1 170 ? -9.807 -8.651 -1.247 1.00 86.69 170 PHE A CA 1
ATOM 1460 C C . PHE A 1 170 ? -9.731 -8.504 -2.759 1.00 86.69 170 PHE A C 1
ATOM 1462 O O . PHE A 1 170 ? -10.575 -9.055 -3.469 1.00 86.69 170 PHE A O 1
ATOM 1469 N N . SER A 1 171 ? -8.731 -7.784 -3.250 1.00 87.88 171 SER A N 1
ATOM 1470 C CA . SER A 1 171 ? -8.453 -7.655 -4.681 1.00 87.88 171 SER A CA 1
ATOM 1471 C C . SER A 1 171 ? -6.955 -7.757 -4.960 1.00 87.88 171 SER A C 1
ATOM 1473 O O . SER A 1 171 ? -6.131 -7.558 -4.069 1.00 87.88 171 SER A O 1
ATOM 1475 N N . GLY A 1 172 ? -6.604 -8.108 -6.197 1.00 79.81 172 GLY A N 1
ATOM 1476 C CA . GLY A 1 172 ? -5.225 -8.367 -6.611 1.00 79.81 172 GLY A CA 1
ATOM 1477 C C . GLY A 1 172 ? -4.855 -9.852 -6.600 1.00 79.81 172 GLY A C 1
ATOM 1478 O O . GLY A 1 172 ? -5.693 -10.730 -6.386 1.00 79.81 172 GLY A O 1
ATOM 1479 N N . SER A 1 173 ? -3.586 -10.134 -6.878 1.00 70.25 173 SER A N 1
ATOM 1480 C CA . SER A 1 173 ? -3.039 -11.485 -7.012 1.00 70.25 173 SER A CA 1
ATOM 1481 C C . SER A 1 173 ? -1.787 -11.607 -6.155 1.00 70.25 173 SER A C 1
ATOM 1483 O O . SER A 1 173 ? -0.877 -10.801 -6.310 1.00 70.25 173 SER A O 1
ATOM 1485 N N . PHE A 1 174 ? -1.747 -12.606 -5.273 1.00 66.75 174 PHE A N 1
ATOM 1486 C CA . PHE A 1 174 ? -0.581 -12.933 -4.454 1.00 66.75 174 PHE A CA 1
ATOM 1487 C C . PHE A 1 174 ? -0.295 -14.428 -4.552 1.00 66.75 174 PHE A C 1
ATOM 1489 O O . PHE A 1 174 ? -1.154 -15.249 -4.213 1.00 66.75 174 PHE A O 1
ATOM 1496 N N . ASP A 1 175 ? 0.923 -14.796 -4.937 1.00 60.00 175 ASP A N 1
ATOM 1497 C CA . ASP A 1 175 ? 1.437 -16.125 -4.619 1.00 60.00 175 ASP A CA 1
ATOM 1498 C C . ASP A 1 175 ? 1.765 -16.173 -3.113 1.00 60.00 175 ASP A C 1
ATOM 1500 O O . ASP A 1 175 ? 2.699 -15.530 -2.620 1.00 60.00 175 ASP A O 1
ATOM 1504 N N . LEU A 1 176 ? 0.961 -16.943 -2.365 1.00 52.38 176 LEU A N 1
ATOM 1505 C CA . LEU A 1 176 ? 1.053 -17.096 -0.908 1.00 52.38 176 LEU A CA 1
ATOM 1506 C C . LEU A 1 176 ? 2.459 -17.503 -0.433 1.00 52.38 176 LEU A C 1
ATOM 1508 O O . LEU A 1 176 ? 2.783 -17.266 0.733 1.00 52.38 176 LEU A O 1
ATOM 1512 N N . LYS A 1 177 ? 3.320 -18.067 -1.299 1.00 51.19 177 LYS A N 1
ATOM 1513 C CA . LYS A 1 177 ? 4.702 -18.404 -0.920 1.00 51.19 177 LYS A CA 1
ATOM 1514 C C . LYS A 1 177 ? 5.575 -17.181 -0.613 1.00 51.19 177 LYS A C 1
ATOM 1516 O O . LYS A 1 177 ? 6.589 -17.334 0.060 1.00 51.19 177 LYS A O 1
ATOM 1521 N N . TYR A 1 178 ? 5.193 -15.985 -1.068 1.00 51.53 178 TYR A N 1
ATOM 1522 C CA . TYR A 1 178 ? 5.954 -14.743 -0.874 1.00 51.53 178 TYR A CA 1
ATOM 1523 C C . TYR A 1 178 ? 5.417 -13.843 0.246 1.00 51.53 178 TYR A C 1
ATOM 1525 O O . TYR A 1 178 ? 5.978 -12.778 0.501 1.00 51.53 178 TYR A O 1
ATOM 1533 N N . LEU A 1 179 ? 4.379 -14.277 0.972 1.00 53.22 179 LEU A N 1
ATOM 1534 C CA . LEU A 1 179 ? 3.818 -13.526 2.103 1.00 53.22 179 LEU A CA 1
ATOM 1535 C C . LEU A 1 179 ? 4.800 -13.293 3.256 1.00 53.22 179 LEU A C 1
ATOM 1537 O O . LEU A 1 179 ? 4.502 -12.493 4.136 1.00 53.22 179 LEU A O 1
ATOM 1541 N N . GLN A 1 180 ? 5.959 -13.958 3.271 1.00 50.41 180 GLN A N 1
ATOM 1542 C CA . GLN A 1 180 ? 6.928 -13.786 4.353 1.00 50.41 180 GLN A CA 1
ATOM 1543 C C . GLN A 1 180 ? 7.424 -12.334 4.484 1.00 50.41 180 GLN A C 1
ATOM 1545 O O . GLN A 1 180 ? 7.823 -11.958 5.582 1.00 50.41 180 GLN A O 1
ATOM 1550 N N . HIS A 1 181 ? 7.327 -11.507 3.428 1.00 53.66 181 HIS A N 1
ATOM 1551 C CA . HIS A 1 181 ? 7.749 -10.100 3.448 1.00 53.66 181 HIS A CA 1
ATOM 1552 C C . HIS A 1 181 ? 6.903 -9.196 2.531 1.00 53.66 181 HIS A C 1
ATOM 1554 O O . HIS A 1 181 ? 7.415 -8.628 1.565 1.00 53.66 181 HIS A O 1
ATOM 1560 N N . SER A 1 182 ? 5.606 -9.042 2.814 1.00 64.62 182 SER A N 1
ATOM 1561 C CA . SER A 1 182 ? 4.800 -8.026 2.118 1.00 64.62 182 SER A CA 1
ATOM 1562 C C . SER A 1 182 ? 4.972 -6.656 2.770 1.00 64.62 182 SER A C 1
ATOM 1564 O O . SER A 1 182 ? 4.962 -6.553 3.991 1.00 64.62 182 SER A O 1
ATOM 1566 N N . ARG A 1 183 ? 5.142 -5.591 1.984 1.00 69.25 183 ARG A N 1
ATOM 1567 C CA . ARG A 1 183 ? 5.133 -4.219 2.511 1.00 69.25 183 ARG A CA 1
ATOM 1568 C C . ARG A 1 183 ? 3.706 -3.693 2.481 1.00 69.25 183 ARG A C 1
ATOM 1570 O O . ARG A 1 183 ? 3.081 -3.742 1.422 1.00 69.25 183 ARG A O 1
ATOM 1577 N N . GLY A 1 184 ? 3.196 -3.187 3.602 1.00 70.38 184 GLY A N 1
ATOM 1578 C CA . GLY A 1 184 ? 2.077 -2.246 3.541 1.00 70.38 184 GLY A CA 1
ATOM 1579 C C . GLY A 1 184 ? 2.654 -0.959 2.972 1.00 70.38 184 GLY A C 1
ATOM 1580 O O . GLY A 1 184 ? 3.569 -0.424 3.567 1.00 70.38 184 GLY A O 1
ATOM 1581 N N . TYR A 1 185 ? 2.249 -0.535 1.780 1.00 67.25 185 TYR A N 1
ATOM 1582 C CA . TYR A 1 185 ? 2.931 0.561 1.081 1.00 67.25 185 TYR A CA 1
ATOM 1583 C C . TYR A 1 185 ? 2.172 1.880 1.222 1.00 67.25 185 TYR A C 1
ATOM 1585 O O . TYR A 1 185 ? 2.734 2.908 1.586 1.00 67.25 185 TYR A O 1
ATOM 1593 N N . GLU A 1 186 ? 0.871 1.832 0.964 1.00 72.38 186 GLU A N 1
ATOM 1594 C CA . GLU A 1 186 ? -0.039 2.969 1.042 1.00 72.38 186 GLU A CA 1
ATOM 1595 C C . GLU A 1 186 ? -1.383 2.477 1.572 1.00 72.38 186 GLU A C 1
ATOM 1597 O O . GLU A 1 186 ? -1.707 1.287 1.492 1.00 72.38 186 GLU A O 1
ATOM 1602 N N . TRP A 1 187 ? -2.174 3.389 2.117 1.00 76.19 187 TRP A N 1
ATOM 1603 C CA . TRP A 1 187 ? -3.481 3.058 2.650 1.00 76.19 187 TRP A CA 1
ATOM 1604 C C . TRP A 1 187 ? -4.437 4.241 2.508 1.00 76.19 187 TRP A C 1
ATOM 1606 O O . TRP A 1 187 ? -4.020 5.398 2.505 1.00 76.19 187 TRP A O 1
ATOM 1616 N N . GLU A 1 188 ? -5.723 3.945 2.377 1.00 78.94 188 GLU A N 1
ATOM 1617 C CA . GLU A 1 188 ? -6.790 4.938 2.396 1.00 78.94 188 GLU A CA 1
ATOM 1618 C C . GLU A 1 188 ? -7.662 4.751 3.629 1.00 78.94 188 GLU A C 1
ATOM 1620 O O . GLU A 1 188 ? -7.909 3.626 4.081 1.00 78.94 188 GLU A O 1
ATOM 1625 N N . HIS A 1 189 ? -8.145 5.876 4.155 1.00 79.81 189 HIS A N 1
ATOM 1626 C CA . HIS A 1 189 ? -9.008 5.873 5.318 1.00 79.81 189 HIS A CA 1
ATOM 1627 C C . HIS A 1 189 ? -9.980 7.026 5.359 1.00 79.81 189 HIS A C 1
ATOM 1629 O O . HIS A 1 189 ? -9.608 8.198 5.298 1.00 79.81 189 HIS A O 1
ATOM 1635 N N . ASP A 1 190 ? -11.241 6.674 5.552 1.00 84.19 190 ASP A N 1
ATOM 1636 C CA . ASP A 1 190 ? -12.340 7.614 5.556 1.00 84.19 190 ASP A CA 1
ATOM 1637 C C . ASP A 1 190 ? -13.431 7.192 6.539 1.00 84.19 190 ASP A C 1
ATOM 1639 O O . ASP A 1 190 ? -13.647 6.012 6.827 1.00 84.19 190 ASP A O 1
ATOM 1643 N N . LYS A 1 191 ? -14.113 8.194 7.098 1.00 87.12 191 LYS A N 1
ATOM 1644 C CA . LYS A 1 191 ? -15.276 7.982 7.956 1.00 87.12 191 LYS A CA 1
ATOM 1645 C C . LYS A 1 191 ? -16.472 7.640 7.069 1.00 87.12 191 LYS A C 1
ATOM 1647 O O . LYS A 1 191 ? -16.880 8.468 6.260 1.00 87.12 191 LYS A O 1
ATOM 1652 N N . VAL A 1 192 ? -17.061 6.464 7.272 1.00 89.19 192 VAL A N 1
ATOM 1653 C CA . VAL A 1 192 ? -18.243 6.014 6.513 1.00 89.19 192 VAL A CA 1
ATOM 1654 C C . VAL A 1 192 ? -19.552 6.279 7.256 1.00 89.19 192 VAL A C 1
ATOM 1656 O O . VAL A 1 192 ? -20.578 6.535 6.633 1.00 89.19 192 VAL A O 1
ATOM 1659 N N . SER A 1 193 ? -19.529 6.255 8.591 1.00 89.06 193 SER A N 1
ATOM 1660 C CA . SER A 1 193 ? -20.654 6.644 9.449 1.00 89.06 193 SER A CA 1
ATOM 1661 C C . SER A 1 193 ? -20.160 7.009 10.851 1.00 89.06 193 SER A C 1
ATOM 1663 O O . SER A 1 193 ? -18.963 6.953 11.142 1.00 89.06 193 SER A O 1
ATOM 1665 N N . ASP A 1 194 ? -21.066 7.379 11.756 1.00 87.06 194 ASP A N 1
ATOM 1666 C CA . ASP A 1 194 ? -20.695 7.608 13.153 1.00 87.06 194 ASP A CA 1
ATOM 1667 C C . ASP A 1 194 ? -20.116 6.341 13.790 1.00 87.06 194 ASP A C 1
ATOM 1669 O O . ASP A 1 194 ? -20.698 5.258 13.709 1.00 87.06 194 ASP A O 1
ATOM 1673 N N . GLY A 1 195 ? -18.915 6.481 14.364 1.00 85.19 195 GLY A N 1
ATOM 1674 C CA . GLY A 1 195 ? -18.166 5.380 14.973 1.00 85.19 195 GLY A CA 1
ATOM 1675 C C . GLY A 1 195 ? -17.702 4.293 13.998 1.00 85.19 195 GLY A C 1
ATOM 1676 O O . GLY A 1 195 ? -17.441 3.175 14.441 1.00 85.19 195 GLY A O 1
ATOM 1677 N N . ARG A 1 196 ? -17.644 4.567 12.685 1.00 90.12 196 ARG A N 1
ATOM 1678 C CA . ARG A 1 196 ? -17.209 3.599 11.670 1.00 90.12 196 ARG A CA 1
ATOM 1679 C C . ARG A 1 196 ? -16.294 4.225 10.635 1.00 90.12 196 ARG A C 1
ATOM 1681 O O . ARG A 1 196 ? -16.599 5.273 10.061 1.00 90.12 196 ARG A O 1
ATOM 1688 N N . TYR A 1 197 ? -15.223 3.509 10.338 1.00 89.06 197 TYR A N 1
ATOM 1689 C CA . TYR A 1 197 ? -14.205 3.930 9.395 1.00 89.06 197 TYR A CA 1
ATOM 1690 C C . TYR A 1 197 ? -13.891 2.805 8.430 1.00 89.06 197 TYR A C 1
ATOM 1692 O O . TYR A 1 197 ? -13.861 1.637 8.816 1.00 89.06 197 TYR A O 1
ATOM 1700 N N . ARG A 1 198 ? -13.661 3.164 7.175 1.00 90.44 198 ARG A N 1
ATOM 1701 C CA . ARG A 1 198 ? -13.133 2.253 6.172 1.00 90.44 198 ARG A CA 1
ATOM 1702 C C . ARG A 1 198 ? -11.619 2.381 6.137 1.00 90.44 198 ARG A C 1
ATOM 1704 O O . ARG A 1 198 ? -11.084 3.480 6.249 1.00 90.44 198 ARG A O 1
ATOM 1711 N N . LEU A 1 199 ? -10.959 1.243 5.997 1.00 88.50 199 LEU A N 1
ATOM 1712 C CA . LEU A 1 199 ? -9.527 1.096 5.815 1.00 88.50 199 LEU A CA 1
ATOM 1713 C C . LEU A 1 199 ? -9.299 0.264 4.553 1.00 88.50 199 LEU A C 1
ATOM 1715 O O . LEU A 1 199 ? -9.819 -0.847 4.464 1.00 88.50 199 LEU A O 1
ATOM 1719 N N . ALA A 1 200 ? -8.514 0.781 3.613 1.00 88.75 200 ALA A N 1
ATOM 1720 C CA . ALA A 1 200 ? -7.978 0.016 2.493 1.00 88.75 200 ALA A CA 1
ATOM 1721 C C . ALA A 1 200 ? -6.446 0.057 2.540 1.00 88.75 200 ALA A C 1
ATOM 1723 O O . ALA A 1 200 ? -5.877 1.138 2.629 1.00 88.75 200 ALA A O 1
ATOM 1724 N N . ILE A 1 201 ? -5.772 -1.094 2.501 1.00 85.94 201 ILE A N 1
ATOM 1725 C CA . ILE A 1 201 ? -4.304 -1.198 2.562 1.00 85.94 201 ILE A CA 1
ATOM 1726 C C . ILE A 1 201 ? -3.797 -1.844 1.277 1.00 85.94 201 ILE A C 1
ATOM 1728 O O . ILE A 1 201 ? -4.235 -2.940 0.931 1.00 85.94 201 ILE A O 1
ATOM 1732 N N . LEU A 1 202 ? -2.845 -1.191 0.610 1.00 86.38 202 LEU A N 1
ATOM 1733 C CA . LEU A 1 202 ? -2.085 -1.744 -0.506 1.00 86.38 202 LEU A CA 1
ATOM 1734 C C . LEU A 1 202 ? -0.876 -2.519 0.023 1.00 86.38 202 LEU A C 1
ATOM 1736 O O . LEU A 1 202 ? 0.070 -1.935 0.555 1.00 86.38 202 LEU A O 1
ATOM 1740 N N . CYS A 1 203 ? -0.893 -3.832 -0.164 1.00 83.88 203 CYS A N 1
ATOM 1741 C CA . CYS A 1 203 ? 0.217 -4.729 0.116 1.00 83.88 203 CYS A CA 1
ATOM 1742 C C . CYS A 1 203 ? 0.979 -5.030 -1.179 1.00 83.88 203 CYS A C 1
ATOM 1744 O O . CYS A 1 203 ? 0.362 -5.398 -2.177 1.00 83.88 203 CYS A O 1
ATOM 1746 N N . ILE A 1 204 ? 2.309 -4.916 -1.163 1.00 82.19 204 ILE A N 1
ATOM 1747 C CA . ILE A 1 204 ? 3.170 -5.232 -2.314 1.00 82.19 204 ILE A CA 1
ATOM 1748 C C . ILE A 1 204 ? 4.257 -6.226 -1.894 1.00 82.19 204 ILE A C 1
ATOM 1750 O O . ILE A 1 204 ? 4.942 -6.020 -0.890 1.00 82.19 204 ILE A O 1
ATOM 1754 N N . ALA A 1 205 ? 4.434 -7.294 -2.672 1.00 79.88 205 ALA A N 1
ATOM 1755 C CA . ALA A 1 205 ? 5.506 -8.278 -2.510 1.00 79.88 205 ALA A CA 1
ATOM 1756 C C . ALA A 1 205 ? 5.923 -8.814 -3.884 1.00 79.88 205 ALA A C 1
ATOM 1758 O O . ALA A 1 205 ? 5.066 -9.109 -4.707 1.00 79.88 205 ALA A O 1
ATOM 1759 N N . SER A 1 206 ? 7.227 -8.940 -4.154 1.00 78.06 206 SER A N 1
ATOM 1760 C CA . SER A 1 206 ? 7.737 -9.479 -5.434 1.00 78.06 206 SER A CA 1
ATOM 1761 C C . SER A 1 206 ? 7.144 -8.813 -6.692 1.00 78.06 206 SER A C 1
ATOM 1763 O O . SER A 1 206 ? 6.969 -9.462 -7.725 1.00 78.06 206 SER A O 1
ATOM 1765 N N . TYR A 1 207 ? 6.841 -7.512 -6.594 1.00 82.44 207 TYR A N 1
ATOM 1766 C CA . TYR A 1 207 ? 6.155 -6.703 -7.613 1.00 82.44 207 TYR A CA 1
ATOM 1767 C C . TYR A 1 207 ? 4.700 -7.108 -7.906 1.00 82.44 207 TYR A C 1
ATOM 1769 O O . TYR A 1 207 ? 4.080 -6.525 -8.790 1.00 82.44 207 TYR A O 1
ATOM 1777 N N . GLU A 1 208 ? 4.128 -8.040 -7.148 1.00 82.31 208 GLU A N 1
ATOM 1778 C CA . GLU A 1 208 ? 2.691 -8.317 -7.093 1.00 82.31 208 GLU A CA 1
ATOM 1779 C C . GLU A 1 208 ? 2.011 -7.419 -6.049 1.00 82.31 208 GLU A C 1
ATOM 1781 O O . GLU A 1 208 ? 2.673 -6.896 -5.146 1.00 82.31 208 GLU A O 1
ATOM 1786 N N . HIS A 1 209 ? 0.692 -7.236 -6.160 1.00 85.94 209 HIS A N 1
ATOM 1787 C CA . HIS A 1 209 ? -0.084 -6.440 -5.211 1.00 85.94 209 HIS A CA 1
ATOM 1788 C C . HIS A 1 209 ? -1.369 -7.134 -4.761 1.00 85.94 209 HIS A C 1
ATOM 1790 O O . HIS A 1 209 ? -1.973 -7.927 -5.486 1.00 85.94 209 HIS A O 1
ATOM 1796 N N . PHE A 1 210 ? -1.794 -6.779 -3.555 1.00 85.94 210 PHE A N 1
ATOM 1797 C CA . PHE A 1 210 ? -3.029 -7.215 -2.926 1.00 85.94 210 PHE A CA 1
ATOM 1798 C C . PHE A 1 210 ? -3.576 -6.071 -2.101 1.00 85.94 210 PHE A C 1
ATOM 1800 O O . PHE A 1 210 ? -2.832 -5.419 -1.371 1.00 85.94 210 PHE A O 1
ATOM 1807 N N . ILE A 1 211 ? -4.868 -5.819 -2.227 1.00 87.81 211 ILE A N 1
ATOM 1808 C CA . ILE A 1 211 ? -5.548 -4.776 -1.480 1.00 87.81 211 ILE A CA 1
ATOM 1809 C C . ILE A 1 211 ? -6.512 -5.446 -0.512 1.00 87.81 211 ILE A C 1
ATOM 1811 O O . ILE A 1 211 ? -7.325 -6.291 -0.897 1.00 87.81 211 ILE A O 1
ATOM 1815 N N . ILE A 1 212 ? -6.407 -5.054 0.755 1.00 88.19 212 ILE A N 1
ATOM 1816 C CA . ILE A 1 212 ? -7.320 -5.464 1.819 1.00 88.19 212 ILE A CA 1
ATOM 1817 C C . ILE A 1 212 ? -8.166 -4.248 2.175 1.00 88.19 212 ILE A C 1
ATOM 1819 O O . ILE A 1 212 ? -7.627 -3.264 2.674 1.00 88.19 212 ILE A O 1
ATOM 1823 N N . GLU A 1 213 ? -9.474 -4.319 1.941 1.00 91.69 213 GLU A N 1
ATOM 1824 C CA . GLU A 1 213 ? -10.433 -3.267 2.300 1.00 91.69 213 GLU A CA 1
ATOM 1825 C C . GLU A 1 213 ? -11.433 -3.803 3.326 1.00 91.69 213 GLU A C 1
ATOM 1827 O O . GLU A 1 213 ? -11.949 -4.909 3.174 1.00 91.69 213 GLU A O 1
ATOM 1832 N N . PHE A 1 214 ? -11.719 -3.034 4.374 1.00 92.75 214 PHE A N 1
ATOM 1833 C CA . PHE A 1 214 ? -12.761 -3.355 5.347 1.00 92.75 214 PHE A CA 1
ATOM 1834 C C . PHE A 1 214 ? -13.234 -2.118 6.115 1.00 92.75 214 PHE A C 1
ATOM 1836 O O . PHE A 1 214 ? -12.542 -1.105 6.201 1.00 92.75 214 PHE A O 1
ATOM 1843 N N . THR A 1 215 ? -14.408 -2.224 6.732 1.00 94.31 215 THR A N 1
ATOM 1844 C CA . THR A 1 215 ? -14.935 -1.236 7.681 1.00 94.31 215 THR A CA 1
ATOM 1845 C C . THR A 1 215 ? -14.702 -1.719 9.109 1.00 94.31 215 THR A C 1
ATOM 1847 O O . THR A 1 215 ? -14.934 -2.889 9.394 1.00 94.31 215 THR A O 1
ATOM 1850 N N . TYR A 1 216 ? -14.312 -0.845 10.034 1.00 93.06 216 TYR A N 1
ATOM 1851 C CA . TYR A 1 216 ? -14.096 -1.148 11.454 1.00 93.06 216 TYR A CA 1
ATOM 1852 C C . TYR A 1 216 ? -14.662 -0.039 12.355 1.00 93.06 216 TYR A C 1
ATOM 1854 O O . TYR A 1 216 ? -15.031 1.031 11.866 1.00 93.06 216 TYR A O 1
ATOM 1862 N N . SER A 1 217 ? -14.792 -0.295 13.660 1.00 90.88 217 SER A N 1
ATOM 1863 C CA . SER A 1 217 ? -15.233 0.723 14.634 1.00 90.88 217 SER A CA 1
ATOM 1864 C C . SER A 1 217 ? -14.103 1.284 15.488 1.00 90.88 217 SER A C 1
ATOM 1866 O O . SER A 1 217 ? -14.070 2.482 15.756 1.00 90.88 217 SER A O 1
ATOM 1868 N N . THR A 1 218 ? -13.177 0.425 15.908 1.00 88.44 218 THR A N 1
ATOM 1869 C CA . THR A 1 218 ? -12.065 0.791 16.793 1.00 88.44 218 THR A CA 1
ATOM 1870 C C . THR A 1 218 ? -10.841 -0.037 16.427 1.00 88.44 218 THR A C 1
ATOM 1872 O O . THR A 1 218 ? -10.973 -1.177 15.975 1.00 88.44 218 THR A O 1
ATOM 1875 N N . VAL A 1 219 ? -9.652 0.528 16.610 1.00 87.38 219 VAL A N 1
ATOM 1876 C CA . VAL A 1 219 ? -8.383 -0.184 16.484 1.00 87.38 219 VAL A CA 1
ATOM 1877 C C . VAL A 1 219 ? -7.600 -0.074 17.786 1.00 87.38 219 VAL A C 1
ATOM 1879 O O . VAL A 1 219 ? -7.419 1.005 18.346 1.00 87.38 219 VAL A O 1
ATOM 1882 N N . ARG A 1 220 ? -7.125 -1.215 18.273 1.00 86.69 220 ARG A N 1
ATOM 1883 C CA . ARG A 1 220 ? -6.174 -1.297 19.377 1.00 86.69 220 ARG A CA 1
ATOM 1884 C C . ARG A 1 220 ? -4.789 -1.591 18.822 1.00 86.69 220 ARG A C 1
ATOM 1886 O O . ARG A 1 220 ? -4.617 -2.564 18.089 1.00 86.69 220 ARG A O 1
ATOM 1893 N N . ILE A 1 221 ? -3.813 -0.789 19.217 1.00 83.00 221 ILE A N 1
ATOM 1894 C CA . ILE A 1 221 ? -2.421 -0.898 18.794 1.00 83.00 221 ILE A CA 1
ATOM 1895 C C . ILE A 1 221 ? -1.583 -1.308 19.997 1.00 83.00 221 ILE A C 1
ATOM 1897 O O . ILE A 1 221 ? -1.651 -0.688 21.059 1.00 83.00 221 ILE A O 1
ATOM 1901 N N . THR A 1 222 ? -0.816 -2.380 19.832 1.00 82.12 222 THR A N 1
ATOM 1902 C CA . THR A 1 222 ? 0.056 -2.926 20.874 1.00 82.12 222 THR A CA 1
ATOM 1903 C C . THR A 1 222 ? 1.422 -3.264 20.281 1.00 82.12 222 THR A C 1
ATOM 1905 O O . THR A 1 222 ? 1.464 -3.733 19.139 1.00 82.12 222 THR A O 1
ATOM 1908 N N . PRO A 1 223 ? 2.525 -3.136 21.034 1.00 80.50 223 PRO A N 1
ATOM 1909 C CA . PRO A 1 223 ? 3.810 -3.700 20.652 1.00 80.50 223 PRO A CA 1
ATOM 1910 C C . PRO A 1 223 ? 3.695 -5.193 20.331 1.00 80.50 223 PRO A C 1
ATOM 1912 O O . PRO A 1 223 ? 2.882 -5.924 20.910 1.00 80.50 223 PRO A O 1
ATOM 1915 N N . PHE A 1 224 ? 4.511 -5.644 19.391 1.00 77.25 224 PHE A N 1
ATOM 1916 C CA . PHE A 1 224 ? 4.585 -7.020 18.936 1.00 77.25 224 PHE A CA 1
ATOM 1917 C C . PHE A 1 224 ? 6.026 -7.511 19.032 1.00 77.25 224 PHE A C 1
ATOM 1919 O O . PHE A 1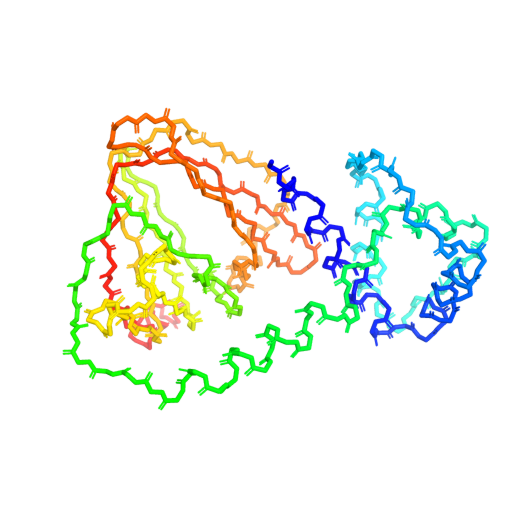 224 ? 6.936 -6.952 18.437 1.00 77.25 224 PHE A O 1
ATOM 1926 N N . ASP A 1 225 ? 6.235 -8.588 19.779 1.00 74.50 225 ASP A N 1
ATOM 1927 C CA . ASP A 1 225 ? 7.551 -9.204 19.901 1.00 74.50 225 ASP A CA 1
ATOM 1928 C C . ASP A 1 225 ? 7.818 -10.133 18.707 1.00 74.50 225 ASP A C 1
ATOM 1930 O O . ASP A 1 225 ? 7.414 -11.303 18.692 1.00 74.50 225 ASP A O 1
ATOM 1934 N N . TYR A 1 226 ? 8.453 -9.579 17.672 1.00 67.50 226 TYR A N 1
ATOM 1935 C CA . TYR A 1 226 ? 8.780 -10.308 16.448 1.00 67.50 226 TYR A CA 1
ATOM 1936 C C . TYR A 1 226 ? 9.906 -11.335 16.640 1.00 67.50 226 TYR A C 1
ATOM 1938 O O . TYR A 1 226 ? 9.837 -12.425 16.066 1.00 67.50 226 TYR A O 1
ATOM 1946 N N . GLU A 1 227 ? 10.904 -11.039 17.476 1.00 66.94 227 GLU A N 1
ATOM 1947 C CA . GLU A 1 227 ? 12.039 -11.939 17.727 1.00 66.94 227 GLU A CA 1
ATOM 1948 C C . GLU A 1 227 ? 11.560 -13.271 18.318 1.00 66.94 227 GLU A C 1
ATOM 1950 O O . GLU A 1 227 ? 11.881 -14.348 17.807 1.00 66.94 227 GLU A O 1
ATOM 1955 N N . ASN A 1 228 ? 10.669 -13.222 19.312 1.00 60.59 228 ASN A N 1
ATOM 1956 C CA . ASN A 1 228 ? 10.058 -14.429 19.872 1.00 60.59 228 ASN A CA 1
ATOM 1957 C C . ASN A 1 228 ? 9.069 -15.118 18.916 1.00 60.59 228 ASN A C 1
ATOM 1959 O O . ASN A 1 228 ? 8.822 -16.323 19.042 1.00 60.59 228 ASN A O 1
ATOM 1963 N N . PHE A 1 229 ? 8.494 -14.388 17.956 1.00 59.88 229 PHE A N 1
ATOM 1964 C CA . PHE A 1 229 ? 7.651 -14.972 16.917 1.00 59.88 229 PHE A CA 1
ATOM 1965 C C . PHE A 1 229 ? 8.480 -15.798 15.921 1.00 59.88 229 PHE A C 1
ATOM 1967 O O . PHE A 1 229 ? 8.113 -16.942 15.657 1.00 59.88 229 PHE A O 1
ATOM 1974 N N . ARG A 1 230 ? 9.619 -15.291 15.425 1.00 57.25 230 ARG A N 1
ATOM 1975 C CA . ARG A 1 230 ? 10.488 -16.003 14.462 1.00 57.25 230 ARG A CA 1
ATOM 1976 C C . ARG A 1 230 ? 10.974 -17.359 14.966 1.00 57.25 230 ARG A C 1
ATOM 1978 O O . ARG A 1 230 ? 10.917 -18.336 14.220 1.00 57.25 230 ARG A O 1
ATOM 1985 N N . VAL A 1 231 ? 11.383 -17.441 16.233 1.00 50.81 231 VAL A N 1
ATOM 1986 C CA . VAL A 1 231 ? 11.890 -18.683 16.848 1.00 50.81 231 VAL A CA 1
ATOM 1987 C C . VAL A 1 231 ? 10.858 -19.819 16.789 1.00 50.81 231 VAL A C 1
ATOM 1989 O O . VAL A 1 231 ? 11.226 -20.982 16.654 1.00 50.81 231 VAL A O 1
ATOM 1992 N N . ARG A 1 232 ? 9.555 -19.507 16.822 1.00 43.44 232 ARG A N 1
ATOM 1993 C CA . ARG A 1 232 ? 8.475 -20.513 16.806 1.00 43.44 232 ARG A CA 1
ATOM 1994 C C . ARG A 1 232 ? 8.121 -21.057 15.419 1.00 43.44 232 ARG A C 1
ATOM 1996 O O . ARG A 1 232 ? 7.372 -22.023 15.353 1.00 43.44 232 ARG A O 1
ATOM 2003 N N . PHE A 1 233 ? 8.618 -20.454 14.339 1.00 42.22 233 PHE A N 1
ATOM 2004 C CA . PHE A 1 233 ? 8.369 -20.899 12.957 1.00 42.22 233 PHE A CA 1
ATOM 2005 C C . PHE A 1 233 ? 9.612 -21.494 12.277 1.00 42.22 233 PHE A C 1
ATOM 2007 O O . PHE A 1 233 ? 9.539 -21.893 11.118 1.00 42.22 233 PHE A O 1
ATOM 2014 N N . GLN A 1 234 ? 10.740 -21.562 12.990 1.00 37.12 234 GLN A N 1
ATOM 2015 C CA . GLN A 1 234 ? 11.961 -22.255 12.560 1.00 37.12 234 GLN A CA 1
ATOM 2016 C C . GLN A 1 234 ? 12.176 -23.605 13.274 1.00 37.12 234 GLN A C 1
ATOM 2018 O O . GLN A 1 234 ? 13.231 -24.213 13.104 1.00 37.12 234 GLN A O 1
ATOM 2023 N N . GLY A 1 235 ? 11.197 -24.061 14.067 1.00 31.88 235 GLY A N 1
ATOM 2024 C CA . GLY A 1 235 ? 11.201 -25.347 14.776 1.00 31.88 235 GLY A CA 1
ATOM 2025 C C . GLY A 1 235 ? 10.210 -26.343 14.198 1.00 31.88 235 GLY A C 1
ATOM 2026 O O . GLY A 1 235 ? 9.124 -25.897 13.764 1.00 31.88 235 GLY A O 1
#

pLDDT: mean 70.03, std 15.73, range [31.88, 94.31]